Protein AF-A0A7S2J2B8-F1 (afdb_monomer)

pLDDT: mean 81.59, std 19.2, range [33.91, 98.75]

Structure (mmCIF, N/CA/C/O backbone):
data_AF-A0A7S2J2B8-F1
#
_entry.id   AF-A0A7S2J2B8-F1
#
loop_
_atom_site.group_PDB
_atom_site.id
_atom_site.type_symbol
_atom_site.label_atom_id
_atom_site.label_alt_id
_atom_site.label_comp_id
_atom_site.label_asym_id
_atom_site.label_entity_id
_atom_site.label_seq_id
_atom_site.pdbx_PDB_ins_code
_atom_site.Cartn_x
_atom_site.Cartn_y
_atom_site.Cartn_z
_atom_site.occupancy
_atom_site.B_iso_or_equiv
_atom_site.auth_seq_id
_atom_site.auth_comp_id
_atom_site.auth_asym_id
_atom_site.auth_atom_id
_atom_site.pdbx_PDB_model_num
ATOM 1 N N . VAL A 1 1 ? -9.884 -11.875 -2.523 1.00 53.69 1 VAL A N 1
ATOM 2 C CA . VAL A 1 1 ? -8.957 -11.199 -1.582 1.00 53.69 1 VAL A CA 1
ATOM 3 C C . VAL A 1 1 ? -9.054 -9.705 -1.843 1.00 53.69 1 VAL A C 1
ATOM 5 O O . VAL A 1 1 ? -8.966 -9.352 -3.015 1.00 53.69 1 VAL A O 1
ATOM 8 N N . PRO A 1 2 ? -9.293 -8.858 -0.827 1.00 64.56 2 PRO A N 1
ATOM 9 C CA . PRO A 1 2 ? -9.454 -7.416 -1.030 1.00 64.56 2 PRO A CA 1
ATOM 10 C C . PRO A 1 2 ? -8.206 -6.766 -1.659 1.00 64.56 2 PRO A C 1
ATOM 12 O O . PRO A 1 2 ? -7.085 -7.254 -1.480 1.00 64.56 2 PRO A O 1
ATOM 15 N N . LYS A 1 3 ? -8.382 -5.677 -2.420 1.00 73.19 3 LYS A N 1
ATOM 16 C CA . LYS A 1 3 ? -7.264 -4.944 -3.048 1.00 73.19 3 LYS A CA 1
ATOM 17 C C . LYS A 1 3 ? -6.522 -4.131 -1.980 1.00 73.19 3 LYS A C 1
ATOM 19 O O . LYS A 1 3 ? -7.164 -3.487 -1.156 1.00 73.19 3 LYS A O 1
ATOM 24 N N . CYS A 1 4 ? -5.185 -4.086 -2.042 1.00 78.50 4 CYS A N 1
ATOM 25 C CA . CYS A 1 4 ? -4.357 -3.378 -1.050 1.00 78.50 4 CYS A CA 1
ATOM 26 C C . CYS A 1 4 ? -4.753 -1.905 -0.858 1.00 78.50 4 CYS A C 1
ATOM 28 O O . CYS A 1 4 ? -4.672 -1.406 0.253 1.00 78.50 4 CYS A O 1
ATOM 30 N N . GLY A 1 5 ? -5.137 -1.216 -1.940 1.00 80.00 5 GLY A N 1
ATOM 31 C CA . GLY A 1 5 ? -5.466 0.213 -1.925 1.00 80.00 5 GLY A CA 1
ATOM 32 C C . GLY A 1 5 ? -6.931 0.486 -1.586 1.00 80.00 5 GLY A C 1
ATOM 33 O O . GLY A 1 5 ? -7.241 0.913 -0.480 1.00 80.00 5 GLY A O 1
ATOM 34 N N . SER A 1 6 ? -7.840 0.225 -2.533 1.00 77.19 6 SER A N 1
ATOM 35 C CA . SER A 1 6 ? -9.259 0.608 -2.414 1.00 77.19 6 SER A CA 1
ATOM 36 C C . SER A 1 6 ? -9.966 -0.011 -1.211 1.00 77.19 6 SER A C 1
ATOM 38 O O . SER A 1 6 ? -10.750 0.671 -0.558 1.00 77.19 6 SER A O 1
ATOM 40 N N . SER A 1 7 ? -9.679 -1.272 -0.881 1.00 87.50 7 SER A N 1
ATOM 41 C CA . SER A 1 7 ? -10.319 -1.922 0.265 1.00 87.50 7 SER A CA 1
ATOM 42 C C . SER A 1 7 ? -9.734 -1.463 1.596 1.00 87.50 7 SER A C 1
ATOM 44 O O . SER A 1 7 ? -10.476 -1.329 2.561 1.00 87.50 7 SER A O 1
ATOM 46 N N . PHE A 1 8 ? -8.435 -1.156 1.657 1.00 92.38 8 PHE A N 1
ATOM 47 C CA . PHE A 1 8 ? -7.838 -0.632 2.886 1.00 92.38 8 PHE A CA 1
ATOM 48 C C . PHE A 1 8 ? -8.246 0.820 3.147 1.00 92.38 8 PHE A C 1
ATOM 50 O O . PHE A 1 8 ? -8.376 1.222 4.299 1.00 92.38 8 PHE A O 1
ATOM 57 N N . LEU A 1 9 ? -8.532 1.593 2.094 1.00 91.75 9 LEU A N 1
ATOM 58 C CA . LEU A 1 9 ? -9.040 2.955 2.235 1.00 91.75 9 LEU A CA 1
ATOM 59 C C . LEU A 1 9 ? -10.344 3.000 3.044 1.00 91.75 9 LEU A C 1
ATOM 61 O O . LEU A 1 9 ? -10.518 3.928 3.827 1.00 91.75 9 LEU A O 1
ATOM 65 N N . ASN A 1 10 ? -11.205 1.976 2.942 1.00 93.06 10 ASN A N 1
ATOM 66 C CA . ASN A 1 10 ? -12.387 1.853 3.801 1.00 93.06 10 ASN A CA 1
ATOM 67 C C . ASN A 1 10 ? -12.031 1.788 5.295 1.00 93.06 10 ASN A C 1
ATOM 69 O O . ASN A 1 10 ? -12.749 2.384 6.086 1.00 93.06 10 ASN A O 1
ATOM 73 N N . ALA A 1 11 ? -10.929 1.141 5.686 1.00 94.31 11 ALA A N 1
ATOM 74 C CA . ALA A 1 11 ? -10.464 1.153 7.076 1.00 94.31 11 ALA A CA 1
ATOM 75 C C . ALA A 1 11 ? -9.951 2.546 7.478 1.00 94.31 11 ALA A C 1
ATOM 77 O O . ALA A 1 11 ? -10.283 3.064 8.543 1.00 94.31 11 ALA A O 1
ATOM 78 N N . LEU A 1 12 ? -9.178 3.189 6.596 1.00 94.69 12 LEU A N 1
ATOM 79 C CA . LEU A 1 12 ? -8.581 4.498 6.872 1.00 94.69 12 LEU A CA 1
ATOM 80 C C . LEU A 1 12 ? -9.631 5.592 7.066 1.00 94.69 12 LEU A C 1
ATOM 82 O O . LEU A 1 12 ? -9.523 6.360 8.014 1.00 94.69 12 LEU A O 1
ATOM 86 N N . ILE A 1 13 ? -10.667 5.654 6.223 1.00 94.25 13 ILE A N 1
ATOM 87 C CA . ILE A 1 13 ? -11.699 6.696 6.349 1.00 94.25 13 ILE A CA 1
ATOM 88 C C . ILE A 1 13 ? -12.592 6.518 7.587 1.00 94.25 13 ILE A C 1
ATOM 90 O O . ILE A 1 13 ? -13.307 7.444 7.960 1.00 94.25 13 ILE A O 1
ATOM 94 N N . LYS A 1 14 ? -12.574 5.338 8.220 1.00 93.81 14 LYS A 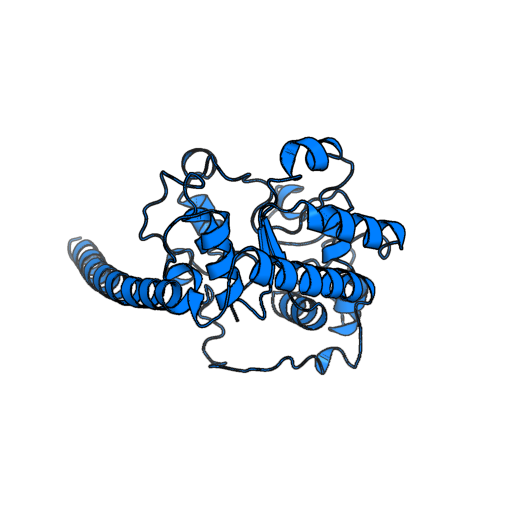N 1
ATOM 95 C CA . LYS A 1 14 ? -13.309 5.055 9.464 1.00 93.81 14 LYS A CA 1
ATOM 96 C C . LYS A 1 14 ? -12.433 5.150 10.706 1.00 93.81 14 LYS A C 1
ATOM 98 O O . LYS A 1 14 ? -12.953 5.159 11.819 1.00 93.81 14 LYS A O 1
ATOM 103 N N . ALA A 1 15 ? -11.119 5.261 10.532 1.00 95.12 15 ALA A N 1
ATOM 104 C CA . ALA A 1 15 ? -10.203 5.397 11.645 1.00 95.12 15 ALA A CA 1
ATOM 105 C C . ALA A 1 15 ? -10.509 6.677 12.451 1.00 95.12 15 ALA A C 1
ATOM 107 O O . ALA A 1 15 ? -10.762 7.737 11.860 1.00 95.12 15 ALA A O 1
ATOM 108 N N . PRO A 1 16 ? -10.480 6.617 13.795 1.00 94.88 16 PRO A N 1
ATOM 109 C CA . PRO A 1 16 ? -10.731 7.785 14.631 1.00 94.88 16 PRO A CA 1
ATOM 110 C C . PRO A 1 16 ? -9.842 8.976 14.249 1.00 94.88 16 PRO A C 1
ATOM 112 O O . PRO A 1 16 ? -8.621 8.861 14.179 1.00 94.88 16 PRO A O 1
ATOM 115 N N . GLY A 1 17 ? -10.462 10.129 13.984 1.00 93.38 17 GLY A N 1
ATOM 116 C CA . GLY A 1 17 ? -9.765 11.369 13.621 1.00 93.38 17 GLY A CA 1
ATOM 117 C C . GLY A 1 17 ? -9.261 11.453 12.175 1.00 93.38 17 GLY A C 1
ATOM 118 O O . GLY A 1 17 ? -8.881 12.540 11.746 1.00 93.38 17 GLY A O 1
ATOM 119 N N . ALA A 1 18 ? -9.307 10.366 11.399 1.00 94.38 18 ALA A N 1
ATOM 120 C CA . ALA A 1 18 ? -8.862 10.366 10.008 1.00 94.38 18 ALA A CA 1
ATOM 121 C C . ALA A 1 18 ? -9.801 11.183 9.108 1.00 94.38 18 ALA A C 1
ATOM 123 O O . ALA A 1 18 ? -9.366 12.147 8.475 1.00 94.38 18 ALA A O 1
ATOM 124 N N . CYS A 1 19 ? -11.092 10.830 9.103 1.00 95.94 19 CYS A N 1
ATOM 125 C CA . CYS A 1 19 ? -12.118 11.487 8.293 1.00 95.94 19 CYS A CA 1
ATOM 126 C C . CYS A 1 19 ? -13.409 11.798 9.071 1.00 95.94 19 CYS A C 1
ATOM 128 O O . CYS A 1 19 ? -14.463 11.233 8.774 1.00 95.94 19 CYS A O 1
ATOM 130 N N . PRO A 1 20 ? -13.369 12.698 10.073 1.00 95.69 20 PRO A N 1
ATOM 131 C CA . PRO A 1 20 ? -14.506 12.971 10.956 1.00 95.69 20 PRO A CA 1
ATOM 132 C C . PRO A 1 20 ? -15.764 13.488 10.243 1.00 95.69 20 PRO A C 1
ATOM 134 O O . PRO A 1 20 ? -16.857 13.345 10.783 1.00 95.69 20 PRO A O 1
ATOM 137 N N . ALA A 1 21 ? -15.632 14.081 9.054 1.00 95.88 21 ALA A N 1
ATOM 138 C CA . ALA A 1 21 ? -16.766 14.613 8.300 1.00 95.88 21 ALA A CA 1
ATOM 139 C C . ALA A 1 21 ? -17.324 13.631 7.253 1.00 95.88 21 ALA A C 1
ATOM 141 O O . ALA A 1 21 ? -18.358 13.912 6.648 1.00 95.88 21 ALA A O 1
ATOM 142 N N . VAL A 1 22 ? -16.683 12.477 7.024 1.00 94.75 22 VAL A N 1
ATOM 143 C CA . VAL A 1 22 ? -17.231 11.443 6.132 1.00 94.75 22 VAL A CA 1
ATOM 144 C C . VAL A 1 22 ? -18.326 10.674 6.878 1.00 94.75 22 VAL A C 1
ATOM 146 O O . VAL A 1 22 ? -18.056 10.141 7.958 1.00 94.75 22 VAL A O 1
ATOM 149 N N . PRO A 1 23 ? -19.553 10.559 6.329 1.00 93.81 23 PRO A N 1
ATOM 150 C CA . PRO A 1 23 ? -20.611 9.802 6.987 1.00 93.81 23 PRO A CA 1
ATOM 151 C C . PRO A 1 23 ? -20.213 8.341 7.252 1.00 93.81 23 PRO A C 1
ATOM 153 O O . PRO A 1 23 ? -19.540 7.682 6.450 1.00 93.81 23 PRO A O 1
ATOM 156 N N . GLN A 1 24 ? -20.625 7.819 8.409 1.00 88.75 24 GLN A N 1
ATOM 157 C CA . GLN A 1 24 ? -20.193 6.505 8.901 1.00 88.75 24 GLN A CA 1
ATOM 158 C C . GLN A 1 24 ? -20.687 5.333 8.049 1.00 88.75 24 GLN A C 1
ATOM 160 O O . GLN A 1 24 ? -20.053 4.282 8.025 1.00 88.75 24 GLN A O 1
ATOM 165 N N . ASP A 1 25 ? -21.736 5.527 7.266 1.00 88.69 25 ASP A N 1
ATOM 166 C CA . ASP A 1 25 ? -22.302 4.533 6.358 1.00 88.69 25 ASP A CA 1
ATOM 167 C C . ASP A 1 25 ? -21.693 4.557 4.945 1.00 88.69 25 ASP A C 1
ATOM 169 O O . ASP A 1 25 ? -22.002 3.686 4.135 1.00 88.69 25 ASP A O 1
ATOM 173 N N . VAL A 1 26 ? -20.801 5.507 4.638 1.00 91.38 26 VAL A N 1
ATOM 174 C CA . VAL A 1 26 ? -20.101 5.536 3.345 1.00 91.38 26 VAL A CA 1
ATOM 175 C C . VAL A 1 26 ? -19.170 4.335 3.219 1.00 91.38 26 VAL A C 1
ATOM 177 O O . VAL A 1 26 ? -18.285 4.149 4.056 1.00 91.38 26 VAL A O 1
ATOM 180 N N . ILE A 1 27 ? -19.333 3.574 2.138 1.00 91.06 27 ILE A N 1
ATOM 181 C CA . ILE A 1 27 ? -18.427 2.503 1.719 1.00 91.06 27 ILE A CA 1
ATOM 182 C C . ILE A 1 27 ? -17.897 2.836 0.329 1.00 91.06 27 ILE A C 1
ATOM 184 O O . ILE A 1 27 ? -18.673 3.007 -0.615 1.00 91.06 27 ILE A O 1
ATOM 188 N N . ILE A 1 28 ? -16.573 2.877 0.192 1.00 89.62 28 ILE A N 1
ATOM 189 C CA . ILE A 1 28 ? -15.887 3.009 -1.090 1.00 89.62 28 ILE A CA 1
ATOM 190 C C . ILE A 1 28 ? -16.013 1.678 -1.834 1.00 89.62 28 ILE A C 1
ATOM 192 O O . ILE A 1 28 ? -15.277 0.714 -1.594 1.00 89.62 28 ILE A O 1
ATOM 196 N N . HIS A 1 29 ? -16.998 1.634 -2.727 1.00 88.62 29 HIS A N 1
ATOM 197 C CA . HIS A 1 29 ? -17.397 0.474 -3.513 1.00 88.62 29 HIS A CA 1
ATOM 198 C C . HIS A 1 29 ? -17.742 0.903 -4.942 1.00 88.62 29 HIS A C 1
ATOM 200 O O . HIS A 1 29 ? -18.124 2.051 -5.173 1.00 88.62 29 HIS A O 1
ATOM 206 N N . THR A 1 30 ? -17.603 -0.021 -5.889 1.00 84.06 30 THR A N 1
ATOM 207 C CA . THR A 1 30 ? -17.925 0.219 -7.307 1.00 84.06 30 THR A CA 1
ATOM 208 C C . THR A 1 30 ? -19.398 0.553 -7.537 1.00 84.06 30 THR A C 1
ATOM 210 O O . THR A 1 30 ? -19.706 1.403 -8.362 1.00 84.06 30 THR A O 1
ATOM 213 N N . GLU A 1 31 ? -20.307 -0.014 -6.747 1.00 85.94 31 GLU A N 1
ATOM 214 C CA . GLU A 1 31 ? -21.738 0.339 -6.791 1.00 85.94 31 GLU A CA 1
ATOM 215 C C . GLU A 1 31 ? -22.016 1.768 -6.299 1.00 85.94 31 GLU A C 1
ATOM 217 O O . GLU A 1 31 ? -22.937 2.416 -6.780 1.00 85.94 31 GLU A O 1
ATOM 222 N N . THR A 1 32 ? -21.215 2.282 -5.358 1.00 87.25 32 THR A N 1
ATOM 223 C CA . THR A 1 32 ? -21.430 3.614 -4.766 1.00 87.25 32 THR A CA 1
ATOM 224 C C . THR A 1 32 ? -20.760 4.728 -5.574 1.00 87.25 32 THR A C 1
ATOM 226 O O . THR A 1 32 ? -21.258 5.851 -5.607 1.00 87.25 32 THR A O 1
ATOM 229 N N . PHE A 1 33 ? -19.603 4.445 -6.181 1.00 86.06 33 PHE A N 1
ATOM 230 C CA . PHE A 1 33 ? -18.731 5.460 -6.793 1.00 86.06 33 PHE A CA 1
ATOM 231 C C . PHE A 1 33 ? -18.282 5.124 -8.225 1.00 86.06 33 PHE A C 1
ATOM 233 O O . PHE A 1 33 ? -17.428 5.819 -8.771 1.00 86.06 33 PHE A O 1
ATOM 240 N N . GLY A 1 34 ? -18.832 4.074 -8.837 1.00 85.75 34 GLY A N 1
ATOM 241 C CA . GLY A 1 34 ? -18.487 3.639 -10.191 1.00 85.75 34 GLY A CA 1
ATOM 242 C C . GLY A 1 34 ? -17.175 2.842 -10.292 1.00 85.75 34 GLY A C 1
ATOM 243 O O . GLY A 1 34 ? -16.547 2.532 -9.275 1.00 85.75 34 GLY A O 1
ATOM 244 N N . PRO A 1 35 ? -16.742 2.491 -11.521 1.00 80.88 35 PRO A N 1
ATOM 245 C CA . PRO A 1 35 ? -15.547 1.672 -11.769 1.00 80.88 35 PRO A CA 1
ATOM 246 C C . PRO A 1 35 ? -14.260 2.246 -11.154 1.00 80.88 35 PRO A C 1
ATOM 248 O O . PRO A 1 35 ? -13.457 1.506 -10.581 1.00 80.88 35 PRO A O 1
ATOM 251 N N . ASP A 1 36 ? -14.116 3.574 -11.177 1.00 80.44 36 ASP A N 1
ATOM 252 C CA . ASP A 1 36 ? -13.022 4.318 -10.545 1.00 80.44 36 ASP A CA 1
ATOM 253 C C . ASP A 1 36 ? -13.410 4.791 -9.135 1.00 80.44 36 ASP A C 1
ATOM 255 O O . ASP A 1 36 ? -13.324 5.969 -8.793 1.00 80.44 36 ASP A O 1
ATOM 259 N N . ASN A 1 37 ? -13.857 3.858 -8.294 1.00 84.50 37 ASN A N 1
ATOM 260 C CA . ASN A 1 37 ? -14.495 4.155 -7.010 1.00 84.50 37 ASN A CA 1
ATOM 261 C C . ASN A 1 37 ? -13.698 5.071 -6.058 1.00 84.50 37 ASN A C 1
ATOM 263 O O . ASN A 1 37 ? -14.297 5.868 -5.338 1.00 84.50 37 ASN A O 1
ATOM 267 N N . ILE A 1 38 ? -12.363 4.988 -6.040 1.00 84.75 38 ILE A N 1
ATOM 268 C CA . ILE A 1 38 ? -11.516 5.910 -5.260 1.00 84.75 38 ILE A CA 1
ATOM 269 C C . ILE A 1 38 ? -11.626 7.337 -5.814 1.00 84.75 38 ILE A C 1
ATOM 271 O O . ILE A 1 38 ? -11.799 8.288 -5.055 1.00 84.75 38 ILE A O 1
ATOM 275 N N . TYR A 1 39 ? -11.551 7.491 -7.136 1.00 83.56 39 TYR A N 1
ATOM 276 C CA . TYR A 1 39 ? -11.653 8.793 -7.785 1.00 83.56 39 TYR A CA 1
ATOM 277 C C . TYR A 1 39 ? -13.057 9.385 -7.620 1.00 83.56 39 TYR A C 1
ATOM 279 O O . TYR A 1 39 ? -13.186 10.548 -7.244 1.00 83.56 39 TYR A O 1
ATOM 287 N N . GLY A 1 40 ? -14.105 8.572 -7.784 1.00 85.94 40 GLY A N 1
ATOM 288 C CA . GLY A 1 40 ? -15.481 8.984 -7.495 1.00 85.94 40 GLY A CA 1
ATOM 289 C C . GLY A 1 40 ? -15.669 9.423 -6.037 1.00 85.94 40 GLY A C 1
ATOM 290 O O . GLY A 1 40 ? -16.349 10.416 -5.769 1.00 85.94 40 GLY A O 1
ATOM 291 N N . PHE A 1 41 ? -15.009 8.752 -5.085 1.00 88.69 41 PHE A N 1
ATOM 292 C CA . PHE A 1 41 ? -14.980 9.193 -3.688 1.00 88.69 41 PHE A CA 1
ATOM 293 C C . PHE A 1 41 ? -14.310 10.569 -3.539 1.00 88.69 41 PHE A C 1
ATOM 295 O O . PHE A 1 41 ? -14.890 11.445 -2.898 1.00 88.69 41 PHE A O 1
ATOM 302 N N . TYR A 1 42 ? -13.150 10.796 -4.168 1.00 85.94 42 TYR A N 1
ATOM 303 C CA . TYR A 1 42 ? -12.450 12.091 -4.140 1.00 85.94 42 TYR A CA 1
ATOM 304 C C . TYR A 1 42 ? -13.253 13.229 -4.783 1.00 85.94 42 TYR A C 1
ATOM 306 O O . TYR A 1 42 ? -13.182 14.365 -4.318 1.00 85.94 42 TYR A O 1
ATOM 314 N N . GLN A 1 43 ? -14.029 12.942 -5.830 1.00 86.12 43 GLN A N 1
ATOM 315 C CA . GLN A 1 43 ? -14.908 13.931 -6.457 1.00 86.12 43 GLN A CA 1
ATOM 316 C C . GLN A 1 43 ? -16.079 14.320 -5.549 1.00 86.12 43 GLN A C 1
ATOM 318 O O . GLN A 1 43 ? -16.442 15.493 -5.481 1.00 86.12 43 GLN A O 1
ATOM 323 N N . LYS A 1 44 ? -16.670 13.346 -4.846 1.00 90.69 44 LYS A N 1
ATOM 324 C CA . LYS A 1 44 ? -17.825 13.584 -3.971 1.00 90.69 44 LYS A CA 1
ATOM 325 C C . LYS A 1 44 ? -17.438 14.239 -2.646 1.00 90.69 44 LYS A C 1
ATOM 327 O O . LYS A 1 44 ? -18.147 15.121 -2.165 1.00 90.69 44 LYS A O 1
ATOM 332 N N . TYR A 1 45 ? -16.334 13.804 -2.046 1.00 89.88 45 TYR A N 1
ATOM 333 C CA . TYR A 1 45 ? -15.866 14.278 -0.748 1.00 89.88 45 TYR A CA 1
ATOM 334 C C . TYR A 1 45 ? -14.560 15.039 -0.933 1.00 89.88 45 TYR A C 1
ATOM 336 O O . TYR A 1 45 ? -13.514 14.436 -1.162 1.00 89.88 45 TYR A O 1
ATOM 344 N N . ASN A 1 46 ? -14.613 16.369 -0.800 1.00 87.25 46 ASN A N 1
ATOM 345 C CA . ASN A 1 46 ? -13.410 17.198 -0.841 1.00 87.25 46 ASN A CA 1
ATOM 346 C C . ASN A 1 46 ? -12.437 16.746 0.258 1.00 87.25 46 ASN A C 1
ATOM 348 O O . ASN A 1 46 ? -12.644 17.033 1.438 1.00 87.25 46 ASN A O 1
ATOM 352 N N . TRP A 1 47 ? -11.372 16.053 -0.140 1.00 84.50 47 TRP A N 1
ATOM 353 C CA . TRP A 1 47 ? -10.499 15.344 0.786 1.00 84.50 47 TRP A CA 1
ATOM 354 C C . TRP A 1 47 ? -9.973 16.227 1.920 1.00 84.50 47 TRP A C 1
ATOM 356 O O . TRP A 1 47 ? -10.004 15.822 3.078 1.00 84.50 47 TRP A O 1
ATOM 366 N N . MET A 1 48 ? -9.546 17.453 1.608 1.00 84.44 48 MET A N 1
ATOM 367 C CA . MET A 1 48 ? -8.959 18.366 2.595 1.00 84.44 48 MET A CA 1
ATOM 368 C C . MET A 1 48 ? -9.940 18.753 3.703 1.00 84.44 48 MET A C 1
ATOM 370 O O . MET A 1 48 ? -9.530 18.968 4.840 1.00 84.44 48 MET A O 1
ATOM 374 N N . ASN A 1 49 ? -11.233 18.803 3.383 1.00 90.06 49 ASN A N 1
ATOM 375 C CA . ASN A 1 49 ? -12.279 19.156 4.339 1.00 90.06 49 ASN A CA 1
ATOM 376 C C . ASN A 1 49 ? -12.811 17.926 5.081 1.00 90.06 49 ASN A C 1
ATOM 378 O O . ASN A 1 49 ? -13.204 18.019 6.241 1.00 90.06 49 ASN A O 1
ATOM 382 N N . TYR A 1 50 ? -12.843 16.776 4.406 1.00 94.00 50 TYR A N 1
ATOM 383 C CA . TYR A 1 50 ? -13.481 15.569 4.919 1.00 94.00 50 TYR A CA 1
ATOM 384 C C . TYR A 1 50 ? -12.527 14.647 5.685 1.00 94.00 50 TYR A C 1
ATOM 386 O O . TYR A 1 50 ? -12.962 13.966 6.615 1.00 94.00 50 TYR A O 1
ATOM 394 N N . CYS A 1 51 ? -11.244 14.663 5.319 1.00 93.69 51 CYS A N 1
ATOM 395 C CA . CYS A 1 51 ? -10.196 13.759 5.786 1.00 93.69 51 CYS A CA 1
ATOM 396 C C . CYS A 1 51 ? -8.916 14.479 6.260 1.00 93.69 51 CYS A C 1
ATOM 398 O O . CYS A 1 51 ? -7.822 14.153 5.794 1.00 93.69 51 CYS A O 1
ATOM 400 N N . PRO A 1 52 ? -9.003 15.447 7.196 1.00 93.38 52 PRO A N 1
ATOM 401 C CA . PRO A 1 52 ? -7.843 16.207 7.670 1.00 93.38 52 PRO A CA 1
ATOM 402 C C . PRO A 1 52 ? -6.778 15.354 8.378 1.00 93.38 52 PRO A C 1
ATOM 404 O O . PRO A 1 52 ? -5.630 15.779 8.467 1.00 93.38 52 PRO A O 1
ATOM 407 N N . GLY A 1 53 ? -7.129 14.166 8.884 1.00 91.81 53 GLY A N 1
ATOM 408 C CA . GLY A 1 53 ? -6.181 13.263 9.543 1.00 91.81 53 GLY A CA 1
ATOM 409 C C . GLY A 1 53 ? -5.374 12.390 8.579 1.00 91.81 53 GLY A C 1
ATOM 410 O O . GLY A 1 53 ? -4.565 11.582 9.030 1.00 91.81 53 GLY A O 1
ATOM 411 N N . LEU A 1 54 ? -5.592 12.521 7.266 1.00 89.31 54 LEU A N 1
ATOM 412 C CA . LEU A 1 54 ? -4.941 11.710 6.246 1.00 89.31 54 LEU A CA 1
ATOM 413 C C . LEU A 1 54 ? -4.284 12.572 5.162 1.00 89.31 54 LEU A C 1
ATOM 415 O O . LEU A 1 54 ? -4.905 13.449 4.560 1.00 89.31 54 LEU A O 1
ATOM 419 N N . GLU A 1 55 ? -3.033 12.251 4.840 1.00 83.81 55 GLU A N 1
ATOM 420 C CA . GLU A 1 55 ? -2.273 12.920 3.785 1.00 83.81 55 GLU A CA 1
ATOM 421 C C . GLU A 1 55 ? -2.798 12.534 2.388 1.00 83.81 55 GLU A C 1
ATOM 423 O O . GLU A 1 55 ? -2.541 11.438 1.887 1.00 83.81 55 GLU A O 1
ATOM 428 N N . HIS A 1 56 ? -3.504 13.458 1.736 1.00 73.00 56 HIS A N 1
ATOM 429 C CA . HIS A 1 56 ? -4.203 13.222 0.464 1.00 73.00 56 HIS A CA 1
ATOM 430 C C . HIS A 1 56 ? -3.303 12.839 -0.711 1.00 73.00 56 HIS A C 1
ATOM 432 O O . HIS A 1 56 ? -3.689 12.024 -1.546 1.00 73.00 56 HIS A O 1
ATOM 438 N N . TRP A 1 57 ? -2.090 13.394 -0.776 1.00 68.38 57 TRP A N 1
ATOM 439 C CA . TRP A 1 57 ? -1.198 13.179 -1.914 1.00 68.38 57 TRP A CA 1
ATOM 440 C C . TRP A 1 57 ? -0.644 11.762 -1.999 1.00 68.38 57 TRP A C 1
ATOM 442 O O . TRP A 1 57 ? -0.074 11.439 -3.025 1.00 68.38 57 TRP A O 1
ATOM 452 N N . HIS A 1 58 ? -0.759 10.929 -0.959 1.00 68.31 58 HIS A N 1
ATOM 453 C CA . HIS A 1 58 ? -0.076 9.629 -0.903 1.00 68.31 58 HIS A CA 1
ATOM 454 C C . HIS A 1 58 ? -1.029 8.425 -0.852 1.00 68.31 58 HIS A C 1
ATOM 456 O O . HIS A 1 58 ? -0.582 7.296 -0.648 1.00 68.31 58 HIS A O 1
ATOM 462 N N . LEU A 1 59 ? -2.334 8.635 -1.038 1.00 73.75 59 LEU A N 1
ATOM 463 C CA . LEU A 1 59 ? -3.340 7.587 -0.868 1.00 73.75 59 LEU A CA 1
ATOM 464 C C . LEU A 1 59 ? -3.775 6.970 -2.192 1.00 73.75 59 LEU A C 1
ATOM 466 O O . LEU A 1 59 ? -4.295 7.643 -3.077 1.00 73.75 59 LEU A O 1
ATOM 470 N N . GLY A 1 60 ? -3.602 5.650 -2.288 1.00 70.75 60 GLY A N 1
ATOM 471 C CA . GLY A 1 60 ? -4.051 4.847 -3.432 1.00 70.75 60 GLY A CA 1
ATOM 472 C C . GLY A 1 60 ? -3.090 4.815 -4.622 1.00 70.75 60 GLY A C 1
ATOM 473 O O . GLY A 1 60 ? -3.350 4.110 -5.590 1.00 70.75 60 GLY A O 1
ATOM 474 N N . GLU A 1 61 ? -1.961 5.508 -4.527 1.00 75.88 61 GLU A N 1
ATOM 475 C CA . GLU A 1 61 ? -1.003 5.711 -5.612 1.00 75.88 61 GLU A CA 1
ATOM 476 C C . GLU A 1 61 ? 0.365 5.095 -5.295 1.00 75.88 61 GLU A C 1
ATOM 478 O O . GLU A 1 61 ? 0.700 4.803 -4.146 1.00 75.88 61 GLU A O 1
ATOM 483 N N . HIS A 1 62 ? 1.197 4.913 -6.320 1.00 82.94 62 HIS A N 1
ATOM 484 C CA . HIS A 1 62 ? 2.523 4.302 -6.184 1.00 82.94 62 HIS A CA 1
ATOM 485 C C . HIS A 1 62 ? 3.625 5.349 -5.988 1.00 82.94 62 HIS A C 1
ATOM 487 O O . HIS A 1 62 ? 4.600 5.394 -6.737 1.00 82.94 62 HIS A O 1
ATOM 493 N N . TYR A 1 63 ? 3.470 6.200 -4.974 1.00 81.81 63 TYR A N 1
ATOM 494 C CA . TYR A 1 63 ? 4.471 7.207 -4.625 1.00 81.81 63 TYR A CA 1
ATOM 495 C C . TYR A 1 63 ? 5.691 6.608 -3.938 1.00 81.81 63 TYR A C 1
ATOM 497 O O . TYR A 1 63 ? 5.608 5.639 -3.185 1.00 81.81 63 TYR A O 1
ATOM 505 N N . GLY A 1 64 ? 6.834 7.237 -4.185 1.00 84.19 64 GLY A N 1
ATOM 506 C CA . GLY A 1 64 ? 8.084 6.913 -3.526 1.00 84.19 64 GLY A CA 1
ATOM 507 C C . GLY A 1 64 ? 8.403 7.857 -2.363 1.00 84.19 64 GLY A C 1
ATOM 508 O O . GLY A 1 64 ? 8.239 9.070 -2.484 1.00 84.19 64 GLY A O 1
ATOM 509 N N . PHE A 1 65 ? 8.932 7.328 -1.258 1.00 82.50 65 PHE A N 1
ATOM 510 C CA . PHE A 1 65 ? 9.313 8.088 -0.054 1.00 82.50 65 PHE A CA 1
ATOM 511 C C . PHE A 1 65 ? 10.629 8.888 -0.174 1.00 82.50 65 PHE A C 1
ATOM 513 O O . PHE A 1 65 ? 11.092 9.484 0.799 1.00 82.50 65 PHE A O 1
ATOM 520 N N . GLY A 1 66 ? 11.313 8.851 -1.318 1.00 63.31 66 GLY A N 1
ATOM 521 C CA . GLY A 1 66 ? 12.688 9.344 -1.459 1.00 63.31 66 GLY A CA 1
ATOM 522 C C . GLY A 1 66 ? 12.879 10.803 -1.914 1.00 63.31 66 GLY A C 1
ATOM 523 O O . GLY A 1 66 ? 11.977 11.634 -1.974 1.00 63.31 66 GLY A O 1
ATOM 524 N N . ARG A 1 67 ? 14.145 11.104 -2.233 1.00 49.38 67 ARG A N 1
ATOM 525 C CA . ARG A 1 67 ? 14.883 12.375 -2.055 1.00 49.38 67 ARG A CA 1
ATOM 526 C C . ARG A 1 67 ? 14.329 13.726 -2.511 1.00 49.38 67 ARG A C 1
ATOM 528 O O . ARG A 1 67 ? 14.749 14.704 -1.902 1.00 49.38 67 ARG A O 1
ATOM 535 N N . LYS A 1 68 ? 13.407 13.853 -3.474 1.00 51.69 68 LYS A N 1
ATOM 536 C CA . LYS A 1 68 ? 12.784 15.182 -3.702 1.00 51.69 68 LYS A CA 1
ATOM 537 C C . LYS A 1 68 ? 11.980 15.638 -2.476 1.00 51.69 68 LYS A C 1
ATOM 539 O O . LYS A 1 68 ? 11.700 16.820 -2.326 1.00 51.69 68 LYS A O 1
ATOM 544 N N . TYR A 1 69 ? 11.745 14.695 -1.561 1.00 52.75 69 TYR A N 1
ATOM 545 C CA . TYR A 1 69 ? 11.216 14.919 -0.240 1.00 52.75 69 TYR A CA 1
ATOM 546 C C . TYR A 1 69 ? 11.919 14.072 0.840 1.00 52.75 69 TYR A C 1
ATOM 548 O O . TYR A 1 69 ? 11.253 13.459 1.662 1.00 52.75 69 TYR A O 1
ATOM 556 N N . SER A 1 70 ? 13.256 13.987 0.895 1.00 42.47 70 SER A N 1
ATOM 557 C CA . SER A 1 70 ? 13.928 13.231 1.983 1.00 42.47 70 SER A CA 1
ATOM 558 C C . SER A 1 70 ? 13.645 13.775 3.390 1.00 42.47 70 SER A C 1
ATOM 560 O O . SER A 1 70 ? 13.795 13.038 4.359 1.00 42.47 70 SER A O 1
ATOM 562 N N . GLN A 1 71 ? 13.178 15.021 3.509 1.00 54.72 71 GLN A N 1
ATOM 563 C CA . GLN A 1 71 ? 12.605 15.540 4.754 1.00 54.72 71 GLN A CA 1
ATOM 564 C C . GLN A 1 71 ? 11.258 14.878 5.108 1.00 54.72 71 GLN A C 1
ATOM 566 O O . GLN A 1 71 ? 10.886 14.855 6.273 1.00 54.72 71 GLN A O 1
ATOM 571 N N . ASN A 1 72 ? 10.534 14.294 4.146 1.00 69.19 72 ASN A N 1
ATOM 572 C CA . ASN A 1 72 ? 9.244 13.659 4.404 1.00 69.19 72 ASN A CA 1
ATOM 573 C C . ASN A 1 72 ? 9.371 12.349 5.172 1.00 69.19 72 ASN A C 1
ATOM 575 O O . ASN A 1 72 ? 8.468 12.063 5.944 1.00 69.19 72 ASN A O 1
ATOM 579 N N . TRP A 1 73 ? 10.420 11.534 4.988 1.00 86.56 73 TRP A N 1
ATOM 580 C CA . TRP A 1 73 ? 10.470 10.286 5.758 1.00 86.56 73 TRP A CA 1
ATOM 581 C C . TRP A 1 73 ? 10.515 10.586 7.256 1.00 86.56 73 TRP A C 1
ATOM 583 O O . TRP A 1 73 ? 9.581 10.231 7.966 1.00 86.56 73 TRP A O 1
ATOM 593 N N . GLU A 1 74 ? 11.546 11.298 7.712 1.00 88.06 74 GLU A N 1
ATOM 594 C CA . GLU A 1 74 ? 11.710 11.596 9.138 1.00 88.06 74 GLU A CA 1
ATOM 595 C C . GLU A 1 74 ? 10.575 12.474 9.688 1.00 88.06 74 GLU A C 1
ATOM 597 O O . GLU A 1 74 ? 10.111 12.210 10.790 1.00 88.06 74 GLU A O 1
ATOM 602 N N . ASN A 1 75 ? 10.082 13.463 8.927 1.00 85.06 75 ASN A N 1
ATOM 603 C CA . ASN A 1 75 ? 9.122 14.444 9.457 1.00 85.06 75 ASN A CA 1
ATOM 604 C C . ASN A 1 75 ? 7.645 14.142 9.155 1.00 85.06 75 ASN A C 1
ATOM 606 O O . ASN A 1 75 ? 6.780 14.740 9.787 1.00 85.06 75 ASN A O 1
ATOM 610 N N . LYS A 1 76 ? 7.329 13.296 8.164 1.00 84.56 76 LYS A N 1
ATOM 611 C CA . LYS A 1 76 ? 5.938 13.013 7.751 1.00 84.56 76 LYS A CA 1
ATOM 612 C C . LYS A 1 76 ? 5.536 11.550 7.870 1.00 84.56 76 LYS A C 1
ATOM 614 O O . LYS A 1 76 ? 4.375 11.281 8.144 1.00 84.56 76 LYS A O 1
ATOM 619 N N . PHE A 1 77 ? 6.446 10.610 7.616 1.00 89.06 77 PHE A N 1
ATOM 620 C CA . PHE A 1 77 ? 6.089 9.190 7.505 1.00 89.06 77 PHE A CA 1
ATOM 621 C C . PHE A 1 77 ? 6.543 8.348 8.693 1.00 89.06 77 PHE A C 1
ATOM 623 O O . PHE A 1 77 ? 5.842 7.417 9.081 1.00 89.06 77 PHE A O 1
ATOM 630 N N . LYS A 1 78 ? 7.694 8.640 9.291 1.00 93.56 78 LYS A N 1
ATOM 631 C CA . LYS A 1 78 ? 8.208 7.882 10.430 1.00 93.56 78 LYS A CA 1
ATOM 632 C C . LYS A 1 78 ? 7.235 7.989 11.606 1.00 93.56 78 LYS A C 1
ATOM 634 O O . LYS A 1 78 ? 6.948 9.082 12.073 1.00 93.56 78 LYS A O 1
ATOM 639 N N . GLY A 1 79 ? 6.706 6.855 12.058 1.00 95.44 79 GLY A N 1
ATOM 640 C CA . GLY A 1 79 ? 5.680 6.782 13.102 1.00 95.44 79 GLY A CA 1
ATOM 641 C C . GLY A 1 79 ? 4.256 7.111 12.641 1.00 95.44 79 GLY A C 1
ATOM 642 O O . GLY A 1 79 ? 3.340 7.031 13.452 1.00 95.44 79 GLY A O 1
ATOM 643 N N . HIS A 1 80 ? 4.053 7.440 11.362 1.00 92.94 80 HIS A N 1
ATOM 644 C CA . HIS A 1 80 ? 2.757 7.844 10.797 1.00 92.94 80 HIS A CA 1
ATOM 645 C C . HIS A 1 80 ? 2.337 7.007 9.582 1.00 92.94 80 HIS A C 1
ATOM 647 O O . HIS A 1 80 ? 1.156 6.932 9.256 1.00 92.94 80 HIS A O 1
ATOM 653 N N . ALA A 1 81 ? 3.291 6.370 8.899 1.00 93.12 81 ALA A N 1
ATOM 654 C CA . ALA A 1 81 ? 3.034 5.591 7.701 1.00 93.12 81 ALA A CA 1
ATOM 655 C C . ALA A 1 81 ? 2.161 4.375 8.018 1.00 93.12 81 ALA A C 1
ATOM 657 O O . ALA A 1 81 ? 2.424 3.627 8.963 1.00 93.12 81 ALA A O 1
ATOM 658 N N . VAL A 1 82 ? 1.151 4.169 7.177 1.00 94.44 82 VAL A N 1
ATOM 659 C CA . VAL A 1 82 ? 0.289 2.992 7.199 1.00 94.44 82 VAL A CA 1
ATOM 660 C C . VAL A 1 82 ? 0.325 2.300 5.844 1.00 94.44 82 VAL A C 1
ATOM 662 O O . VAL A 1 82 ? 0.444 2.960 4.813 1.00 94.44 82 VAL A O 1
ATOM 665 N N . GLY A 1 83 ? 0.239 0.972 5.817 1.00 93.69 83 GLY A N 1
ATOM 666 C CA . GLY A 1 83 ? 0.289 0.244 4.551 1.00 93.69 83 GLY A CA 1
ATOM 667 C C . GLY A 1 83 ? -0.225 -1.186 4.610 1.00 93.69 83 GLY A C 1
ATOM 668 O O . GLY A 1 83 ? -0.359 -1.785 5.672 1.00 93.69 83 GLY A O 1
ATOM 669 N N . MET A 1 84 ? -0.489 -1.747 3.435 1.00 95.44 84 MET A N 1
ATOM 670 C CA . MET A 1 84 ? -0.836 -3.154 3.253 1.00 95.44 84 MET A CA 1
ATOM 671 C C . MET A 1 84 ? 0.109 -3.762 2.222 1.00 95.44 84 MET A C 1
ATOM 673 O O . MET A 1 84 ? 0.181 -3.285 1.087 1.00 95.44 84 MET A O 1
ATOM 677 N N . PHE A 1 85 ? 0.814 -4.823 2.606 1.00 96.00 85 PHE A N 1
ATOM 678 C CA . PHE A 1 85 ? 1.729 -5.544 1.724 1.00 96.00 85 PHE A CA 1
ATOM 679 C C . PHE A 1 85 ? 1.101 -6.841 1.228 1.00 96.00 85 PHE A C 1
ATOM 681 O O . PHE A 1 85 ? 0.209 -7.403 1.860 1.00 96.00 85 PHE A O 1
ATOM 688 N N . ARG A 1 86 ? 1.568 -7.311 0.077 1.00 94.38 86 ARG A N 1
ATOM 689 C CA . ARG A 1 86 ? 1.082 -8.524 -0.580 1.00 94.38 86 ARG A CA 1
ATOM 690 C C . ARG A 1 86 ? 2.270 -9.341 -1.052 1.00 94.38 86 ARG A C 1
ATOM 692 O O . ARG A 1 86 ? 3.298 -8.759 -1.400 1.00 94.38 86 ARG A O 1
ATOM 699 N N . GLU A 1 87 ? 2.106 -10.658 -1.110 1.00 95.88 87 GLU A N 1
ATOM 700 C CA . GLU A 1 87 ? 3.108 -11.554 -1.679 1.00 95.88 87 GLU A CA 1
ATOM 701 C C . GLU A 1 87 ? 3.524 -11.057 -3.087 1.00 95.88 87 GLU A C 1
ATOM 703 O O . GLU A 1 87 ? 2.647 -10.756 -3.910 1.00 95.88 87 GLU A O 1
ATOM 708 N N . PRO A 1 88 ? 4.834 -10.904 -3.372 1.00 96.75 88 PRO A N 1
ATOM 709 C CA . PRO A 1 88 ? 5.314 -10.242 -4.586 1.00 96.75 88 PRO A CA 1
ATOM 710 C C . PRO A 1 88 ? 4.797 -10.839 -5.897 1.00 96.75 88 PRO A C 1
ATOM 712 O O . PRO A 1 88 ? 4.391 -10.090 -6.789 1.00 96.75 88 PRO A O 1
ATOM 715 N N . GLY A 1 89 ? 4.753 -12.167 -6.031 1.00 95.56 89 GLY A N 1
ATOM 716 C CA . GLY A 1 89 ? 4.231 -12.817 -7.233 1.00 95.56 89 GLY A CA 1
ATOM 717 C C . GLY A 1 89 ? 2.753 -12.491 -7.463 1.00 95.56 89 GLY A C 1
ATOM 718 O O . GLY A 1 89 ? 2.344 -12.096 -8.558 1.00 95.56 89 GLY A O 1
ATOM 719 N N . GLN A 1 90 ? 1.943 -12.570 -6.409 1.00 93.12 90 GLN A N 1
ATOM 720 C CA . GLN A 1 90 ? 0.535 -12.178 -6.438 1.00 93.12 90 GLN A CA 1
ATOM 721 C C . GLN A 1 90 ? 0.346 -10.682 -6.721 1.00 93.12 90 GLN A C 1
ATOM 723 O O . GLN A 1 90 ? -0.578 -10.309 -7.447 1.00 93.12 90 GLN A O 1
ATOM 728 N N . ARG A 1 91 ? 1.218 -9.818 -6.189 1.00 93.69 91 ARG A N 1
ATOM 729 C CA . ARG A 1 91 ? 1.227 -8.375 -6.469 1.00 93.69 91 ARG A CA 1
ATOM 730 C C . ARG A 1 91 ? 1.470 -8.101 -7.955 1.00 93.69 91 ARG A C 1
ATOM 732 O O . ARG A 1 91 ? 0.720 -7.333 -8.555 1.00 93.69 91 ARG A O 1
ATOM 739 N N . LEU A 1 92 ? 2.465 -8.758 -8.555 1.00 94.56 92 LEU A N 1
ATOM 740 C CA . LEU A 1 92 ? 2.783 -8.635 -9.980 1.00 94.56 92 LEU A CA 1
ATOM 741 C C . LEU A 1 92 ? 1.626 -9.110 -10.865 1.00 94.56 92 LEU A C 1
ATOM 743 O O . LEU A 1 92 ? 1.229 -8.402 -11.785 1.00 94.56 92 LEU A O 1
ATOM 747 N N . LEU A 1 93 ? 1.026 -10.264 -10.562 1.00 92.94 93 LEU A N 1
ATOM 748 C CA . LEU A 1 93 ? -0.131 -10.756 -11.317 1.00 92.94 93 LEU A CA 1
ATOM 749 C C . LEU A 1 93 ? -1.352 -9.846 -11.185 1.00 92.94 93 LEU A C 1
ATOM 751 O O . LEU A 1 93 ? -2.078 -9.643 -12.157 1.00 92.94 93 LEU A O 1
ATOM 755 N N . SER A 1 94 ? -1.570 -9.281 -9.998 1.00 89.06 94 SER A N 1
ATOM 756 C CA . SER A 1 94 ? -2.633 -8.304 -9.783 1.00 89.06 94 SER A CA 1
ATOM 757 C C . SER A 1 94 ? -2.415 -7.053 -10.628 1.00 89.06 94 SER A C 1
ATOM 759 O O . SER A 1 94 ? -3.354 -6.602 -11.272 1.00 89.06 94 SER A O 1
ATOM 761 N N . GLY A 1 95 ? -1.192 -6.516 -10.659 1.00 88.44 95 GLY A N 1
ATOM 762 C CA . GLY A 1 95 ? -0.867 -5.348 -11.477 1.00 88.44 95 GLY A CA 1
ATOM 763 C C . GLY A 1 95 ? -0.963 -5.628 -12.979 1.00 88.44 95 GLY A C 1
ATOM 764 O O . GLY A 1 95 ? -1.490 -4.807 -13.721 1.00 88.44 95 GLY A O 1
ATOM 765 N N . TRP A 1 96 ? -0.554 -6.820 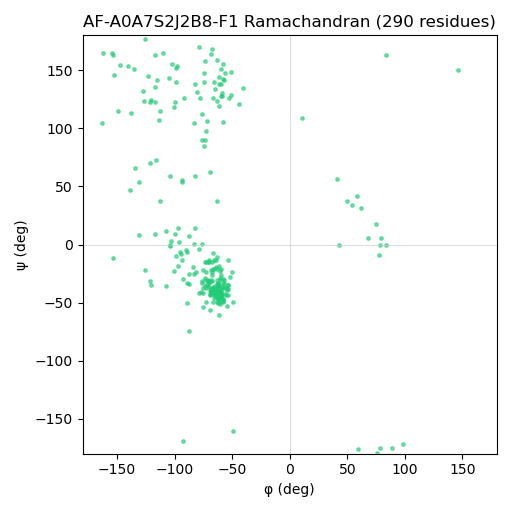-13.429 1.00 90.69 96 TRP A N 1
ATOM 766 C CA . TRP A 1 96 ? -0.731 -7.264 -14.816 1.00 90.69 96 TRP A CA 1
ATOM 767 C C . TRP A 1 96 ? -2.204 -7.253 -15.248 1.00 90.69 96 TRP A C 1
ATOM 769 O O . TRP A 1 96 ? -2.526 -6.732 -16.317 1.00 90.69 96 TRP A O 1
ATOM 779 N N . LYS A 1 97 ? -3.094 -7.802 -14.409 1.00 87.56 97 LYS A N 1
ATOM 780 C CA . LYS A 1 97 ? -4.542 -7.858 -14.666 1.00 87.56 97 LYS A CA 1
ATOM 781 C C . LYS A 1 97 ? -5.219 -6.490 -14.563 1.00 87.56 97 LYS A C 1
ATOM 783 O O . LYS A 1 97 ? -6.160 -6.228 -15.300 1.00 87.56 97 LYS A O 1
ATOM 788 N N . ASP A 1 98 ? -4.715 -5.609 -13.704 1.00 82.44 98 ASP A N 1
ATOM 789 C CA . ASP A 1 98 ? -5.201 -4.235 -13.532 1.00 82.44 98 ASP A CA 1
ATOM 790 C C . ASP A 1 98 ? -4.591 -3.310 -14.596 1.00 82.44 98 ASP A C 1
ATOM 792 O O . ASP A 1 98 ? -3.851 -2.381 -14.293 1.00 82.44 98 ASP A O 1
ATOM 796 N N . TYR A 1 99 ? -4.834 -3.619 -15.873 1.00 84.69 99 TYR A N 1
ATOM 797 C CA . TYR A 1 99 ? -4.357 -2.831 -17.016 1.00 84.69 99 TYR A CA 1
ATOM 798 C C . TYR A 1 99 ? -2.841 -2.584 -17.036 1.00 84.69 99 TYR A C 1
ATOM 800 O O . TYR A 1 99 ? -2.382 -1.571 -17.560 1.00 84.69 99 TYR A O 1
ATOM 808 N N . ARG A 1 100 ? -2.042 -3.550 -16.559 1.00 87.81 100 ARG A N 1
ATOM 809 C CA . ARG A 1 100 ? -0.576 -3.426 -16.454 1.00 87.81 100 ARG A CA 1
ATOM 810 C C . ARG A 1 100 ? -0.169 -2.230 -15.584 1.00 87.81 100 ARG A C 1
ATOM 812 O O . ARG A 1 100 ? 0.780 -1.517 -15.897 1.00 87.81 100 ARG A O 1
ATOM 819 N N . HIS A 1 101 ? -0.877 -2.048 -14.470 1.00 85.44 101 HIS A N 1
ATOM 820 C CA . HIS A 1 101 ? -0.646 -1.036 -13.437 1.00 85.44 101 HIS A CA 1
ATOM 821 C C . HIS A 1 101 ? 0.848 -0.849 -13.136 1.00 85.44 101 HIS A C 1
ATOM 823 O O . HIS A 1 101 ? 1.569 -1.831 -12.952 1.00 85.44 101 HIS A O 1
ATOM 829 N N . SER A 1 102 ? 1.324 0.397 -13.045 1.00 86.31 102 SER A N 1
ATOM 830 C CA . SER A 1 102 ? 2.750 0.757 -12.885 1.00 86.31 102 SER A CA 1
ATOM 831 C C . SER A 1 102 ? 3.680 0.468 -14.060 1.00 86.31 102 SER A C 1
ATOM 833 O O . SER A 1 102 ? 4.891 0.658 -13.918 1.00 86.31 102 SER A O 1
ATOM 835 N N . TRP A 1 103 ? 3.181 0.017 -15.210 1.00 87.94 103 TRP A N 1
ATOM 836 C CA . TRP A 1 103 ? 4.011 -0.013 -16.408 1.00 87.94 103 TRP A CA 1
ATOM 837 C C . TRP A 1 103 ? 4.453 1.424 -16.765 1.00 87.94 103 TRP A C 1
ATOM 839 O O . TRP A 1 103 ? 3.706 2.378 -16.530 1.00 87.94 103 TRP A O 1
ATOM 849 N N . PRO A 1 104 ? 5.676 1.637 -17.274 1.00 82.19 104 PRO A N 1
ATOM 850 C CA . PRO A 1 104 ? 6.127 2.972 -17.667 1.00 82.19 104 PRO A CA 1
ATOM 851 C C . PRO A 1 104 ? 5.283 3.537 -18.814 1.00 82.19 104 PRO A C 1
ATOM 853 O O . PRO A 1 104 ? 5.211 2.923 -19.875 1.00 82.19 104 PRO A O 1
ATOM 856 N N . ALA A 1 105 ? 4.686 4.716 -18.621 1.00 66.94 105 ALA A N 1
ATOM 857 C CA . ALA A 1 105 ? 3.866 5.402 -19.633 1.00 66.94 105 ALA A CA 1
ATOM 858 C C . ALA A 1 105 ? 4.668 6.211 -20.657 1.00 66.94 105 ALA A C 1
ATOM 860 O O . ALA A 1 105 ? 4.086 7.038 -21.360 1.00 66.94 105 ALA A O 1
ATOM 861 N N . SER A 1 106 ? 5.991 6.040 -20.764 1.00 65.00 106 SER A N 1
ATOM 862 C CA . SER A 1 106 ? 6.709 6.808 -21.779 1.00 65.00 106 SER A CA 1
ATOM 863 C C . SER A 1 106 ? 6.124 6.472 -23.155 1.00 65.00 106 SER A C 1
ATOM 865 O O . SER A 1 106 ? 6.014 5.301 -23.510 1.00 65.00 106 SER A O 1
ATOM 867 N N . GLN A 1 107 ? 5.741 7.500 -23.925 1.00 56.06 107 GLN A N 1
ATOM 868 C CA . GLN A 1 107 ? 5.074 7.378 -25.237 1.00 56.06 107 GLN A CA 1
ATOM 869 C C . GLN A 1 107 ? 5.831 6.480 -26.237 1.00 56.06 107 GLN A C 1
ATOM 871 O O . GLN A 1 107 ? 5.301 6.097 -27.272 1.00 56.06 107 GLN A O 1
ATOM 876 N N . GLN A 1 108 ? 7.082 6.146 -25.926 1.00 61.28 108 GLN A N 1
ATOM 877 C CA . GLN A 1 108 ? 7.977 5.320 -26.723 1.00 61.28 108 GLN A CA 1
ATOM 878 C C . GLN A 1 108 ? 7.967 3.834 -26.331 1.00 61.28 108 GLN A C 1
ATOM 880 O O . GLN A 1 108 ? 8.602 3.033 -27.014 1.00 61.28 108 GLN A O 1
ATOM 885 N N . ARG A 1 109 ? 7.311 3.437 -25.231 1.00 71.12 109 ARG A N 1
ATOM 886 C CA . ARG A 1 109 ? 7.302 2.041 -24.781 1.00 71.12 109 ARG A CA 1
ATOM 887 C C . ARG A 1 109 ? 6.003 1.345 -25.181 1.00 71.12 109 ARG A C 1
ATOM 889 O O . ARG A 1 109 ? 4.940 1.740 -24.705 1.00 71.12 109 ARG A O 1
ATOM 896 N N . PRO A 1 110 ? 6.069 0.280 -26.001 1.00 82.69 110 PRO A N 1
ATOM 897 C CA . PRO A 1 110 ? 4.892 -0.531 -26.265 1.00 82.69 110 PRO A CA 1
ATOM 898 C C . PRO A 1 110 ? 4.403 -1.198 -24.966 1.00 82.69 110 PRO A C 1
ATOM 900 O O . PRO A 1 110 ? 5.183 -1.355 -24.014 1.00 82.69 110 PRO A O 1
ATOM 903 N N . PRO A 1 111 ? 3.127 -1.622 -24.911 1.00 85.88 111 PRO A N 1
ATOM 904 C CA . PRO A 1 111 ? 2.644 -2.485 -23.844 1.00 85.88 111 PRO A CA 1
ATOM 905 C C . PRO A 1 111 ? 3.554 -3.713 -23.670 1.00 85.88 111 PRO A C 1
ATOM 907 O O . PRO A 1 111 ? 4.132 -4.199 -24.648 1.00 85.88 111 PRO A O 1
ATOM 910 N N . PRO A 1 112 ? 3.685 -4.245 -22.445 1.00 90.94 112 PRO A N 1
ATOM 911 C CA . PRO A 1 112 ? 4.510 -5.422 -22.208 1.00 90.94 112 PRO A CA 1
ATOM 912 C C . PRO A 1 112 ? 3.997 -6.610 -23.030 1.00 90.94 112 PRO A C 1
ATOM 914 O O . PRO A 1 112 ? 2.827 -6.977 -22.933 1.00 90.94 112 PRO A O 1
ATOM 917 N N . ALA A 1 113 ? 4.889 -7.246 -23.791 1.00 93.00 113 ALA A N 1
ATOM 918 C CA . ALA A 1 113 ? 4.549 -8.384 -24.651 1.00 93.00 113 ALA A CA 1
ATOM 919 C C . ALA A 1 113 ? 4.106 -9.635 -23.868 1.00 93.00 113 ALA A C 1
ATOM 921 O O . ALA A 1 113 ? 3.453 -10.519 -24.414 1.00 93.00 113 ALA A O 1
ATOM 922 N N . SER A 1 114 ? 4.471 -9.729 -22.588 1.00 95.75 114 SER A N 1
ATOM 923 C CA . SER A 1 114 ? 4.116 -10.847 -21.716 1.00 95.75 114 SER A CA 1
ATOM 924 C C . SER A 1 114 ? 4.100 -10.427 -20.247 1.00 95.75 114 SER A C 1
ATOM 926 O O . SER A 1 114 ? 4.683 -9.406 -19.866 1.00 95.75 114 SER A O 1
ATOM 928 N N . VAL A 1 115 ? 3.499 -11.267 -19.401 1.00 95.25 115 VAL A N 1
ATOM 929 C CA . VAL A 1 115 ? 3.547 -11.105 -17.942 1.00 95.25 115 VAL A CA 1
ATOM 930 C C . VAL A 1 115 ? 4.980 -11.151 -17.400 1.00 95.25 115 VAL A C 1
ATOM 932 O O . VAL A 1 115 ? 5.280 -10.444 -16.446 1.00 95.25 115 VAL A O 1
ATOM 935 N N . LEU A 1 116 ? 5.889 -11.897 -18.039 1.00 97.56 116 LEU A N 1
ATOM 936 C CA . LEU A 1 116 ? 7.307 -11.935 -17.667 1.00 97.56 116 LEU A CA 1
ATOM 937 C C . LEU A 1 116 ? 8.012 -10.617 -17.983 1.00 97.56 116 LEU A C 1
ATOM 939 O O . LEU A 1 116 ? 8.767 -10.111 -17.158 1.00 97.56 116 LEU A O 1
ATOM 943 N N . THR A 1 117 ? 7.731 -10.025 -19.146 1.00 95.69 117 THR A N 1
ATOM 944 C CA . THR A 1 117 ? 8.252 -8.701 -19.516 1.00 95.69 117 THR A CA 1
ATOM 945 C C . THR A 1 117 ? 7.761 -7.634 -18.538 1.00 95.69 117 THR A C 1
ATOM 947 O O . THR A 1 117 ? 8.544 -6.803 -18.080 1.00 95.69 117 THR A O 1
ATOM 950 N N . TYR A 1 118 ? 6.477 -7.686 -18.170 1.00 95.00 118 TYR A N 1
ATOM 951 C CA . TYR A 1 118 ? 5.904 -6.824 -17.139 1.00 95.00 118 TYR A CA 1
ATOM 952 C C . TYR A 1 118 ? 6.582 -7.028 -15.778 1.00 95.00 118 TYR A C 1
ATOM 954 O O . TYR A 1 118 ? 7.053 -6.064 -15.175 1.00 95.00 118 TYR A O 1
ATOM 962 N N . ALA A 1 119 ? 6.681 -8.278 -15.321 1.00 96.62 119 ALA A N 1
ATOM 963 C CA . ALA A 1 119 ? 7.279 -8.637 -14.042 1.00 96.62 119 ALA A CA 1
ATOM 964 C C . ALA A 1 119 ? 8.735 -8.171 -13.944 1.00 96.62 119 ALA A C 1
ATOM 966 O O . ALA A 1 119 ? 9.109 -7.529 -12.966 1.00 96.62 119 ALA A O 1
ATOM 967 N N . ALA A 1 120 ? 9.530 -8.400 -14.991 1.00 96.25 120 ALA A N 1
ATOM 968 C CA . ALA A 1 120 ? 10.921 -7.973 -15.048 1.00 96.25 120 ALA A CA 1
ATOM 969 C C . ALA A 1 120 ? 11.080 -6.446 -14.956 1.00 96.25 120 ALA A C 1
ATOM 971 O O . ALA A 1 120 ? 12.027 -5.977 -14.327 1.00 96.25 120 ALA A O 1
ATOM 972 N N . GLN A 1 121 ? 10.162 -5.674 -15.546 1.00 94.31 121 GLN A N 1
ATOM 973 C CA . GLN A 1 121 ? 10.199 -4.209 -15.500 1.00 94.31 121 GLN A CA 1
ATOM 974 C C . GLN A 1 121 ? 9.755 -3.651 -14.142 1.00 94.31 121 GLN A C 1
ATOM 976 O O . GLN A 1 121 ? 10.348 -2.698 -13.638 1.00 94.31 121 GLN A O 1
ATOM 981 N N . VAL A 1 122 ? 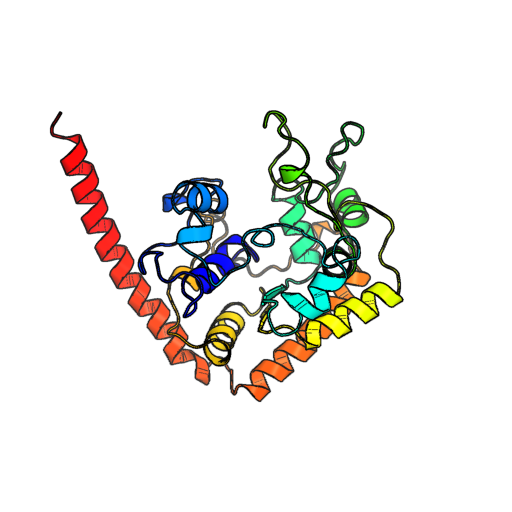8.698 -4.227 -13.567 1.00 94.19 122 VAL A N 1
ATOM 982 C CA . VAL A 1 122 ? 8.020 -3.708 -12.368 1.00 94.19 122 VAL A CA 1
ATOM 983 C C . VAL A 1 122 ? 8.618 -4.259 -11.065 1.00 94.19 122 VAL A C 1
ATOM 985 O O . VAL A 1 122 ? 8.255 -3.799 -9.982 1.00 94.19 122 VAL A O 1
ATOM 988 N N . GLN A 1 123 ? 9.552 -5.211 -11.148 1.00 97.12 123 GLN A N 1
ATOM 989 C CA . GLN A 1 123 ? 10.159 -5.828 -9.970 1.00 97.12 123 GLN A CA 1
ATOM 990 C C . GLN A 1 123 ? 10.810 -4.814 -9.014 1.00 97.12 123 GLN A C 1
ATOM 992 O O . GLN A 1 123 ? 11.362 -3.783 -9.427 1.00 97.12 123 GLN A O 1
ATOM 997 N N . GLY A 1 124 ? 10.775 -5.139 -7.725 1.00 96.94 124 GLY A N 1
ATOM 998 C CA . GLY A 1 124 ? 11.282 -4.311 -6.645 1.00 96.94 124 GLY A CA 1
ATOM 999 C C . GLY A 1 124 ? 10.386 -3.120 -6.319 1.00 96.94 124 GLY A C 1
ATOM 1000 O O . GLY A 1 124 ? 10.865 -2.152 -5.740 1.00 96.94 124 GLY A O 1
ATOM 1001 N N . CYS A 1 125 ? 9.124 -3.116 -6.745 1.00 95.38 125 CYS A N 1
ATOM 1002 C CA . CYS A 1 125 ? 8.242 -1.962 -6.587 1.00 95.38 125 CYS A CA 1
ATOM 1003 C C . CYS A 1 125 ? 8.018 -1.585 -5.118 1.00 95.38 125 CYS A C 1
ATOM 1005 O O . CYS A 1 125 ? 8.069 -0.396 -4.806 1.00 95.38 125 CYS A O 1
ATOM 1007 N N . MET A 1 126 ? 7.829 -2.556 -4.214 1.00 95.69 126 MET A N 1
ATOM 1008 C CA . MET A 1 126 ? 7.692 -2.259 -2.783 1.00 95.69 126 MET A CA 1
ATOM 1009 C C . MET A 1 126 ? 8.968 -1.607 -2.247 1.00 95.69 126 MET A C 1
ATOM 1011 O O . MET A 1 126 ? 8.894 -0.567 -1.595 1.00 95.69 126 MET A O 1
ATOM 1015 N N . VAL A 1 127 ? 10.141 -2.144 -2.596 1.00 96.56 127 VAL A N 1
ATOM 1016 C CA . VAL A 1 127 ? 11.432 -1.556 -2.201 1.00 96.56 127 VAL A CA 1
ATOM 1017 C C . VAL A 1 127 ? 11.603 -0.147 -2.776 1.00 96.56 127 VAL A C 1
ATOM 1019 O O . VAL A 1 127 ? 11.912 0.785 -2.040 1.00 96.56 127 VAL A O 1
ATOM 1022 N N . LYS A 1 128 ? 11.341 0.050 -4.072 1.00 93.94 128 LYS A N 1
ATOM 1023 C CA . LYS A 1 128 ? 11.501 1.352 -4.738 1.00 93.94 128 LYS A CA 1
ATOM 1024 C C . LYS A 1 128 ? 10.547 2.403 -4.168 1.00 93.94 128 LYS A C 1
ATOM 1026 O O . LYS A 1 128 ? 10.978 3.532 -3.956 1.00 93.94 128 LYS A O 1
ATOM 1031 N N . MET A 1 129 ? 9.287 2.059 -3.882 1.00 91.62 129 MET A N 1
ATOM 1032 C CA . MET A 1 129 ? 8.358 2.970 -3.195 1.00 91.62 129 MET A CA 1
ATOM 1033 C C . MET A 1 129 ? 8.873 3.345 -1.804 1.00 91.62 129 MET A C 1
ATOM 1035 O O . MET A 1 129 ? 8.772 4.494 -1.380 1.00 91.62 129 MET A O 1
ATOM 1039 N N . MET A 1 130 ? 9.498 2.398 -1.110 1.00 92.38 130 MET A N 1
ATOM 1040 C CA . MET A 1 130 ? 10.056 2.641 0.211 1.00 92.38 130 MET A CA 1
ATOM 1041 C C . MET A 1 130 ? 11.314 3.495 0.203 1.00 92.38 130 MET A C 1
ATOM 1043 O O . MET A 1 130 ? 11.585 4.093 1.235 1.00 92.38 130 MET A O 1
ATOM 1047 N N . THR A 1 131 ? 12.092 3.573 -0.882 1.00 91.62 131 THR A N 1
ATOM 1048 C CA . THR A 1 131 ? 13.427 4.213 -0.868 1.00 91.62 131 THR A CA 1
ATOM 1049 C C . THR A 1 131 ? 13.607 5.375 -1.832 1.00 91.62 131 THR A C 1
ATOM 1051 O O . THR A 1 131 ? 14.361 6.308 -1.532 1.00 91.62 131 THR A O 1
ATOM 1054 N N . ARG A 1 132 ? 12.927 5.361 -2.978 1.00 88.62 132 ARG A N 1
ATOM 1055 C CA . ARG A 1 132 ? 13.154 6.305 -4.080 1.00 88.62 132 ARG A CA 1
ATOM 1056 C C . ARG A 1 132 ? 12.141 7.434 -4.073 1.00 88.62 132 ARG A C 1
ATOM 1058 O O . ARG A 1 132 ? 11.039 7.242 -3.581 1.00 88.62 132 ARG A O 1
ATOM 1065 N N . PRO A 1 133 ? 12.484 8.630 -4.583 1.00 83.38 133 PRO A N 1
ATOM 1066 C CA . PRO A 1 133 ? 11.469 9.618 -4.914 1.00 83.38 133 PRO A CA 1
ATOM 1067 C C . PRO A 1 133 ? 10.646 9.128 -6.104 1.00 83.38 133 PRO A C 1
ATOM 1069 O O . PRO A 1 133 ? 11.092 8.277 -6.872 1.00 83.38 133 PRO A O 1
ATOM 1072 N N . GLY A 1 134 ? 9.497 9.751 -6.316 1.00 73.62 134 GLY A N 1
ATOM 1073 C CA . GLY A 1 134 ? 8.755 9.611 -7.559 1.00 73.62 134 GLY A CA 1
ATOM 1074 C C . GLY A 1 134 ? 7.261 9.674 -7.328 1.00 73.62 134 GLY A C 1
ATOM 1075 O O . GLY A 1 134 ? 6.767 9.301 -6.265 1.00 73.62 134 GLY A O 1
ATOM 1076 N N . VAL A 1 135 ? 6.572 10.159 -8.349 1.00 71.44 135 VAL A N 1
ATOM 1077 C CA . VAL A 1 135 ? 5.118 10.220 -8.433 1.00 71.44 135 VAL A CA 1
ATOM 1078 C C . VAL A 1 135 ? 4.673 9.315 -9.572 1.00 71.44 135 VAL A C 1
ATOM 1080 O O . VAL A 1 135 ? 5.362 9.253 -10.593 1.00 71.44 135 VAL A O 1
ATOM 1083 N N . SER A 1 136 ? 3.560 8.599 -9.410 1.00 65.38 136 SER A N 1
ATOM 1084 C CA . SER A 1 136 ? 2.857 8.040 -10.566 1.00 65.38 136 SER A CA 1
ATOM 1085 C C . SER A 1 136 ? 2.451 9.203 -11.484 1.00 65.38 136 SER A C 1
ATOM 1087 O O . SER A 1 136 ? 2.065 10.283 -11.034 1.00 65.38 136 SER A O 1
ATOM 1089 N N . TYR A 1 137 ? 2.618 9.013 -12.791 1.00 51.84 137 TYR A N 1
ATOM 1090 C CA . TYR A 1 137 ? 2.600 10.044 -13.835 1.00 51.84 137 TYR A CA 1
ATOM 1091 C C . TYR A 1 137 ? 1.250 10.766 -13.981 1.00 51.84 137 TYR A C 1
ATOM 1093 O O . TYR A 1 137 ? 1.181 11.798 -14.643 1.00 51.84 137 TYR A O 1
ATOM 1101 N N . GLN A 1 138 ? 0.191 10.273 -13.331 1.00 49.16 138 GLN A N 1
ATOM 1102 C CA . GLN A 1 138 ? -1.161 10.827 -13.419 1.00 49.16 138 GLN A CA 1
ATOM 1103 C C . GLN A 1 138 ? -1.250 12.294 -12.961 1.00 49.16 138 GLN A C 1
ATOM 1105 O O . GLN A 1 138 ? -2.101 13.030 -13.447 1.00 49.16 138 GLN A O 1
ATOM 1110 N N . LEU A 1 139 ? -0.344 12.748 -12.085 1.00 45.56 139 LEU A N 1
ATOM 1111 C CA . LEU A 1 139 ? -0.302 14.143 -11.624 1.00 45.56 139 LEU A CA 1
ATOM 1112 C C . LEU A 1 139 ? 0.643 15.056 -12.418 1.00 45.56 139 LEU A C 1
ATOM 1114 O O . LEU A 1 139 ? 0.594 16.273 -12.250 1.00 45.56 139 LEU A O 1
ATOM 1118 N N . ALA A 1 140 ? 1.536 14.509 -13.248 1.00 45.03 140 ALA A N 1
ATOM 1119 C CA . ALA A 1 140 ? 2.571 15.313 -13.900 1.00 45.03 140 ALA A CA 1
ATOM 1120 C C . ALA A 1 140 ? 2.085 15.992 -15.191 1.00 45.03 140 ALA A C 1
ATOM 1122 O O . ALA A 1 140 ? 2.698 16.960 -15.640 1.00 45.03 140 ALA A O 1
ATOM 1123 N N . THR A 1 141 ? 0.993 15.512 -15.793 1.00 41.66 141 THR A N 1
ATOM 1124 C CA . THR A 1 141 ? 0.506 16.030 -17.075 1.00 41.66 141 THR A CA 1
ATOM 1125 C C . THR A 1 141 ? -1.012 16.180 -17.074 1.00 41.66 141 THR A C 1
ATOM 1127 O O . THR A 1 141 ? -1.728 15.185 -17.095 1.00 41.66 141 THR A O 1
ATOM 1130 N N . ASN A 1 142 ? -1.503 17.422 -17.141 1.00 43.91 142 ASN A N 1
ATOM 1131 C CA . ASN A 1 142 ? -2.902 17.798 -17.424 1.00 43.91 142 ASN A CA 1
ATOM 1132 C C . ASN A 1 142 ? -3.370 17.375 -18.845 1.00 43.91 142 ASN A C 1
ATOM 1134 O O . ASN A 1 142 ? -4.052 18.137 -19.525 1.00 43.91 142 ASN A O 1
ATOM 1138 N N . GLN A 1 143 ? -2.963 16.212 -19.362 1.00 41.72 143 GLN A N 1
ATOM 1139 C CA . GLN A 1 143 ? -3.224 15.809 -20.746 1.00 41.72 143 GLN A CA 1
ATOM 1140 C C . GLN A 1 143 ? -4.181 14.614 -20.822 1.00 41.72 143 GLN A C 1
ATOM 1142 O O . GLN A 1 143 ? -3.864 13.518 -20.379 1.00 41.72 143 GLN A O 1
ATOM 1147 N N . ASN A 1 144 ? -5.352 14.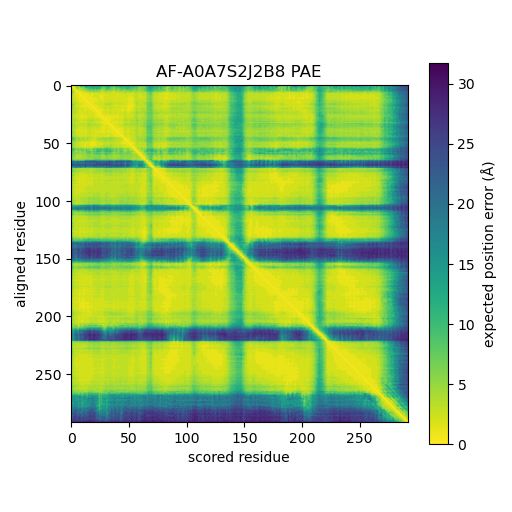891 -21.404 1.00 40.75 144 ASN A N 1
ATOM 1148 C CA . ASN A 1 144 ? -6.356 14.012 -22.014 1.00 40.75 144 ASN A CA 1
ATOM 1149 C C . ASN A 1 144 ? -6.204 12.488 -21.808 1.00 40.75 144 ASN A C 1
ATOM 1151 O O . ASN A 1 144 ? -5.401 11.808 -22.447 1.00 40.75 144 ASN A O 1
ATOM 1155 N N . PHE A 1 145 ? -7.116 11.968 -20.985 1.00 44.34 145 PHE A N 1
ATOM 1156 C CA . PHE A 1 145 ? -7.358 10.574 -20.600 1.00 44.34 145 PHE A CA 1
ATOM 1157 C C . PHE A 1 145 ? -7.917 9.691 -21.738 1.00 44.34 145 PHE A C 1
ATOM 1159 O O . PHE A 1 145 ? -9.035 9.191 -21.660 1.00 44.34 145 PHE A O 1
ATOM 1166 N N . GLY A 1 146 ? -7.167 9.516 -22.829 1.00 35.59 146 GLY A N 1
ATOM 1167 C CA . GLY A 1 146 ? -7.694 8.870 -24.040 1.00 35.59 146 GLY A CA 1
ATOM 1168 C C . GLY A 1 146 ? -7.346 7.398 -24.291 1.00 35.59 146 GLY A C 1
ATOM 1169 O O . GLY A 1 146 ? -8.056 6.765 -25.064 1.00 35.59 146 GLY A O 1
ATOM 1170 N N . ALA A 1 147 ? -6.268 6.829 -23.731 1.00 38.47 147 ALA A N 1
ATOM 1171 C CA . ALA A 1 147 ? -5.813 5.514 -24.229 1.00 38.47 147 ALA A CA 1
ATOM 1172 C C . ALA A 1 147 ? -5.042 4.597 -23.265 1.00 38.47 147 ALA A C 1
ATOM 1174 O O . ALA A 1 147 ? -4.800 3.441 -23.607 1.00 38.47 147 ALA A O 1
ATOM 1175 N N . ILE A 1 148 ? -4.597 5.057 -22.095 1.00 41.56 148 ILE A N 1
ATOM 1176 C CA . ILE A 1 148 ? -3.642 4.318 -21.255 1.00 41.56 148 ILE A CA 1
ATOM 1177 C C . ILE A 1 148 ? -3.970 4.712 -19.795 1.00 41.56 148 ILE A C 1
ATOM 1179 O O . ILE A 1 148 ? -3.883 5.888 -19.486 1.00 41.56 148 ILE A O 1
ATOM 1183 N N . GLY A 1 149 ? -4.439 3.766 -18.952 1.00 40.97 149 GLY A N 1
ATOM 1184 C CA . GLY A 1 149 ? -5.153 3.908 -17.647 1.00 40.97 149 GLY A CA 1
ATOM 1185 C C . GLY A 1 149 ? -4.616 4.846 -16.527 1.00 40.97 149 GLY A C 1
ATOM 1186 O O . GLY A 1 149 ? -3.860 5.767 -16.790 1.00 40.97 149 GLY A O 1
ATOM 1187 N N . PRO A 1 150 ? -5.013 4.687 -15.254 1.00 44.44 150 PRO A N 1
ATOM 1188 C CA . PRO A 1 150 ? -4.757 5.736 -14.256 1.00 44.44 150 PRO A CA 1
ATOM 1189 C C . PRO A 1 150 ? -3.315 5.793 -13.692 1.00 44.44 150 PRO A C 1
ATOM 1191 O O . PRO A 1 150 ? -2.731 6.865 -13.637 1.00 44.44 150 PRO A O 1
ATOM 1194 N N . HIS A 1 151 ? -2.636 4.686 -13.372 1.00 54.25 151 HIS A N 1
ATOM 1195 C CA . HIS A 1 151 ? -1.413 4.748 -12.537 1.00 54.25 151 HIS A CA 1
ATOM 1196 C C . HIS A 1 151 ? -0.125 4.297 -13.249 1.00 54.25 151 HIS A C 1
ATOM 1198 O O . HIS A 1 151 ? 0.417 3.217 -12.978 1.00 54.25 151 HIS A O 1
ATOM 1204 N N . TRP A 1 152 ? 0.381 5.109 -14.173 1.00 63.12 152 TRP A N 1
ATOM 1205 C CA . TRP A 1 152 ? 1.592 4.773 -14.933 1.00 63.12 152 TRP A CA 1
ATOM 1206 C C . TRP A 1 152 ? 2.843 5.411 -14.378 1.00 63.12 152 TRP A C 1
ATOM 1208 O O . TRP A 1 152 ? 2.779 6.494 -13.813 1.00 63.12 152 TRP A O 1
ATOM 1218 N N . GLY A 1 153 ? 3.994 4.787 -14.621 1.00 62.81 153 GLY A N 1
ATOM 1219 C CA . GLY A 1 153 ? 5.277 5.372 -14.234 1.00 62.81 153 GLY A CA 1
ATOM 1220 C C . GLY A 1 153 ? 5.393 5.625 -12.726 1.00 62.81 153 GLY A C 1
ATOM 1221 O O . GLY A 1 153 ? 4.543 5.230 -11.927 1.00 62.81 153 GLY A O 1
ATOM 1222 N N . GLY A 1 154 ? 6.503 6.225 -12.317 1.00 76.44 154 GLY A N 1
ATOM 1223 C CA . GLY A 1 154 ? 6.876 6.347 -10.908 1.00 76.44 154 GLY A CA 1
ATOM 1224 C C . GLY A 1 154 ? 7.887 5.280 -10.473 1.00 76.44 154 GLY A C 1
ATOM 1225 O O . GLY A 1 154 ? 8.428 4.548 -11.311 1.00 76.44 154 GLY A O 1
ATOM 1226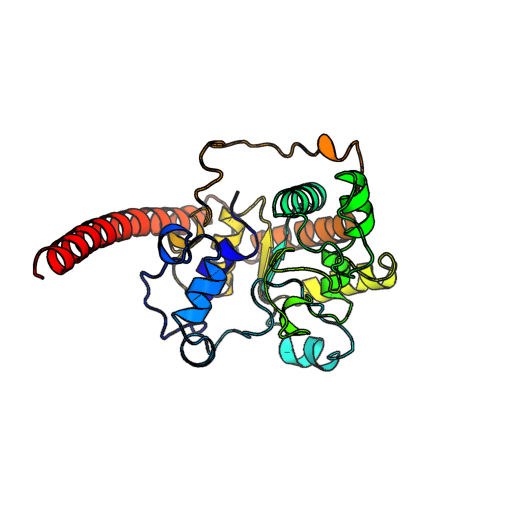 N N . PRO A 1 155 ? 8.184 5.176 -9.165 1.00 85.75 155 PRO A N 1
ATOM 1227 C CA . PRO A 1 155 ? 9.299 4.381 -8.663 1.00 85.75 155 PRO A CA 1
ATOM 1228 C C . PRO A 1 155 ? 9.219 2.912 -9.080 1.00 85.75 155 PRO A C 1
ATOM 1230 O O . PRO A 1 155 ? 10.254 2.297 -9.267 1.00 85.75 155 PRO A O 1
ATOM 1233 N N . CYS A 1 156 ? 8.029 2.344 -9.266 1.00 89.81 156 CYS A N 1
ATOM 1234 C CA . CYS A 1 156 ? 7.865 0.924 -9.576 1.00 89.81 156 CYS A CA 1
ATOM 1235 C C . CYS A 1 156 ? 8.280 0.545 -10.998 1.00 89.81 156 CYS A C 1
ATOM 1237 O O . CYS A 1 156 ? 9.030 -0.416 -11.184 1.00 89.81 156 CYS A O 1
ATOM 1239 N N . GLY A 1 157 ? 7.787 1.293 -11.986 1.00 87.44 157 GLY A N 1
ATOM 1240 C CA . GLY A 1 157 ? 8.013 1.001 -13.397 1.00 87.44 157 GLY A CA 1
ATOM 1241 C C . GLY A 1 157 ? 9.347 1.521 -13.917 1.00 87.44 157 GLY A C 1
ATOM 1242 O O . GLY A 1 157 ? 9.865 0.978 -14.887 1.00 87.44 157 GLY A O 1
ATOM 1243 N N . GLU A 1 158 ? 9.917 2.556 -13.302 1.00 82.06 158 GLU A N 1
ATOM 1244 C CA . GLU A 1 158 ? 11.066 3.276 -13.852 1.00 82.06 158 GLU A CA 1
ATOM 1245 C C . GLU A 1 158 ? 12.373 3.045 -13.080 1.00 82.06 158 GLU A C 1
ATOM 1247 O O . GLU A 1 158 ? 12.411 2.560 -11.945 1.00 82.06 158 GLU A O 1
ATOM 1252 N N . GLY A 1 159 ? 13.477 3.414 -13.732 1.00 85.06 159 GLY A N 1
ATOM 1253 C CA . GLY A 1 159 ? 14.818 3.358 -13.162 1.00 85.06 159 GLY A CA 1
ATOM 1254 C C . GLY A 1 159 ? 15.429 1.951 -13.083 1.00 85.06 159 GLY A C 1
ATOM 1255 O O . GLY A 1 159 ? 14.825 0.965 -13.515 1.00 85.06 159 GLY A O 1
ATOM 1256 N N . PRO A 1 160 ? 16.659 1.853 -12.548 1.00 92.25 160 PRO A N 1
ATOM 1257 C CA . PRO A 1 160 ? 17.363 0.582 -12.397 1.00 92.25 160 PRO A CA 1
ATOM 1258 C C . PRO A 1 160 ? 16.678 -0.329 -11.366 1.00 92.25 160 PRO A C 1
ATOM 1260 O O . PRO A 1 160 ? 15.826 0.107 -10.589 1.00 92.25 160 PRO A O 1
ATOM 1263 N N . LEU A 1 161 ? 17.076 -1.600 -11.314 1.00 96.00 161 LEU A N 1
ATOM 1264 C CA . LEU A 1 161 ? 16.681 -2.506 -10.227 1.00 96.00 161 LEU A CA 1
ATOM 1265 C C . LEU A 1 161 ? 17.119 -1.954 -8.854 1.00 96.00 161 LEU A C 1
ATOM 1267 O O . LEU A 1 161 ? 18.051 -1.145 -8.815 1.00 96.00 161 LEU A O 1
ATOM 1271 N N . PRO A 1 162 ? 16.462 -2.334 -7.740 1.00 97.00 162 PRO A N 1
ATOM 1272 C CA . PRO A 1 162 ? 16.908 -1.924 -6.412 1.00 97.00 162 PRO A CA 1
ATOM 1273 C C . PRO A 1 162 ? 18.342 -2.364 -6.112 1.00 97.00 162 PRO A C 1
ATOM 1275 O O . PRO A 1 162 ? 18.749 -3.471 -6.478 1.00 97.00 162 PRO A O 1
ATOM 1278 N N . SER A 1 163 ? 19.100 -1.514 -5.420 1.00 97.56 163 SER A N 1
ATOM 1279 C CA . SER A 1 163 ? 20.380 -1.917 -4.831 1.00 97.56 163 SER A CA 1
ATOM 1280 C C . SER A 1 163 ? 20.171 -2.691 -3.523 1.00 97.56 163 SER A C 1
ATOM 1282 O O . SER A 1 163 ? 19.063 -2.753 -2.982 1.00 97.56 163 SER A O 1
ATOM 1284 N N . ARG A 1 164 ? 21.243 -3.286 -2.988 1.00 98.06 164 ARG A N 1
ATOM 1285 C CA . ARG A 1 164 ? 21.196 -3.960 -1.685 1.00 98.06 164 ARG A CA 1
ATOM 1286 C C . ARG A 1 164 ? 20.849 -2.979 -0.563 1.00 98.06 164 ARG A C 1
ATOM 1288 O O . ARG A 1 164 ? 19.998 -3.270 0.272 1.00 98.06 164 ARG A O 1
ATOM 1295 N N . GLU A 1 165 ? 21.463 -1.805 -0.603 1.00 97.50 165 GLU A N 1
ATOM 1296 C CA . GLU A 1 165 ? 21.271 -0.718 0.354 1.00 97.50 165 GLU A CA 1
ATOM 1297 C C . GLU A 1 165 ? 19.821 -0.225 0.344 1.00 97.50 165 GLU A C 1
ATOM 1299 O O . GLU A 1 165 ? 19.283 0.126 1.390 1.00 97.50 165 GLU A O 1
ATOM 1304 N N . GLU A 1 166 ? 19.156 -0.239 -0.817 1.00 96.31 166 GLU A N 1
ATOM 1305 C CA . GLU A 1 166 ? 17.733 0.087 -0.902 1.00 96.31 166 GLU A CA 1
ATOM 1306 C C . GLU A 1 166 ? 16.854 -0.973 -0.229 1.00 96.31 166 GLU A C 1
ATOM 1308 O O . GLU A 1 166 ? 15.934 -0.627 0.509 1.00 96.31 166 GLU A O 1
ATOM 1313 N N . VAL A 1 167 ? 17.145 -2.263 -0.418 1.00 98.50 167 VAL A N 1
ATOM 1314 C CA . VAL A 1 167 ? 16.413 -3.333 0.284 1.00 98.50 167 VAL A CA 1
ATOM 1315 C C . VAL A 1 167 ? 16.594 -3.200 1.799 1.00 98.50 167 VAL A C 1
ATOM 1317 O O . VAL A 1 167 ? 15.622 -3.296 2.551 1.00 98.50 167 VAL A O 1
ATOM 1320 N N . ASP A 1 168 ? 17.818 -2.941 2.262 1.00 98.31 168 ASP A N 1
ATOM 1321 C CA . ASP A 1 168 ? 18.112 -2.762 3.687 1.00 98.31 168 ASP A CA 1
ATOM 1322 C C . ASP A 1 168 ? 17.440 -1.505 4.266 1.00 98.31 168 ASP A C 1
ATOM 1324 O O . ASP A 1 168 ? 16.818 -1.577 5.329 1.00 98.31 168 ASP A O 1
ATOM 1328 N N . LEU A 1 169 ? 17.446 -0.387 3.533 1.00 96.12 169 LEU A N 1
ATOM 1329 C CA . LEU A 1 169 ? 16.731 0.828 3.924 1.00 96.12 169 LEU A CA 1
ATOM 1330 C C . LEU A 1 169 ? 15.212 0.613 3.975 1.00 96.12 169 LEU A C 1
ATOM 1332 O O . LEU A 1 169 ? 14.568 1.070 4.917 1.00 96.12 169 LEU A O 1
ATOM 1336 N N . ALA A 1 170 ? 14.626 -0.083 2.997 1.00 96.81 170 ALA A N 1
ATOM 1337 C CA . ALA A 1 170 ? 13.193 -0.374 2.981 1.00 96.81 170 ALA A CA 1
ATOM 1338 C C . ALA A 1 170 ? 12.767 -1.182 4.215 1.00 96.81 170 ALA A C 1
ATOM 1340 O O . ALA A 1 170 ? 11.775 -0.845 4.862 1.00 96.81 170 ALA A O 1
ATOM 1341 N N . LYS A 1 171 ? 13.548 -2.207 4.583 1.00 98.31 171 LYS A N 1
ATOM 1342 C CA . LYS A 1 171 ? 13.312 -3.002 5.799 1.00 98.31 171 LYS A CA 1
ATOM 1343 C C . LYS A 1 171 ? 13.435 -2.156 7.067 1.00 98.31 171 LYS A C 1
ATOM 1345 O O . LYS A 1 171 ? 12.562 -2.241 7.920 1.00 98.31 171 LYS A O 1
ATOM 1350 N N . SER A 1 172 ? 14.455 -1.300 7.162 1.00 97.38 172 SER A N 1
ATOM 1351 C CA . SER A 1 172 ? 14.607 -0.382 8.301 1.00 97.38 172 SER A CA 1
ATOM 1352 C C . SER A 1 172 ? 13.427 0.589 8.423 1.00 97.38 172 SER A C 1
ATOM 1354 O O . SER A 1 172 ? 12.923 0.822 9.517 1.00 97.38 172 SER A O 1
ATOM 1356 N N . ARG A 1 173 ? 12.922 1.127 7.305 1.00 96.06 173 ARG A N 1
ATOM 1357 C CA . ARG A 1 173 ? 11.748 2.015 7.312 1.00 96.06 173 ARG A CA 1
ATOM 1358 C C . ARG A 1 173 ? 10.487 1.309 7.797 1.00 96.06 173 ARG A C 1
ATOM 1360 O O . ARG A 1 173 ? 9.709 1.909 8.535 1.00 96.06 173 ARG A O 1
ATOM 1367 N N . LEU A 1 174 ? 10.309 0.042 7.428 1.00 97.44 174 LEU A N 1
ATOM 1368 C CA . LEU A 1 174 ? 9.155 -0.761 7.824 1.00 97.44 174 LEU A CA 1
ATOM 1369 C C . LEU A 1 174 ? 8.989 -0.869 9.350 1.00 97.44 174 LEU A C 1
ATOM 1371 O O . LEU A 1 174 ? 7.863 -0.891 9.842 1.00 97.44 174 LEU A O 1
ATOM 1375 N N . GLU A 1 175 ? 10.089 -0.873 10.104 1.00 97.56 175 GLU A N 1
ATOM 1376 C CA . GLU A 1 175 ? 10.079 -0.923 11.575 1.00 97.56 175 GLU A CA 1
ATOM 1377 C C . GLU A 1 175 ? 9.439 0.314 12.224 1.00 97.56 175 GLU A C 1
ATOM 1379 O O . GLU A 1 175 ? 9.024 0.263 13.380 1.00 97.56 175 GLU A O 1
ATOM 1384 N N . HIS A 1 176 ? 9.329 1.418 11.482 1.00 97.19 176 HIS A N 1
ATOM 1385 C CA . HIS A 1 176 ? 8.771 2.677 11.967 1.00 97.19 176 HIS A CA 1
ATOM 1386 C C . HIS A 1 176 ? 7.381 2.992 11.404 1.00 97.19 176 HIS A C 1
ATOM 1388 O O . HIS A 1 176 ? 6.913 4.122 11.541 1.00 97.19 176 HIS A O 1
ATOM 1394 N N . PHE A 1 177 ? 6.717 2.043 10.747 1.00 97.38 177 PHE A N 1
ATOM 1395 C CA . PHE A 1 177 ? 5.324 2.228 10.345 1.00 97.38 177 PHE A CA 1
ATOM 1396 C C . PHE A 1 177 ? 4.426 2.327 11.585 1.00 97.38 177 PHE A C 1
ATOM 1398 O O . PHE A 1 177 ? 4.598 1.572 12.541 1.00 97.38 177 PHE A O 1
ATOM 1405 N N . ALA A 1 178 ? 3.438 3.225 11.547 1.00 96.81 178 ALA A N 1
ATOM 1406 C CA . ALA A 1 178 ? 2.376 3.276 12.552 1.00 96.81 178 ALA A CA 1
ATOM 1407 C C . ALA A 1 178 ? 1.563 1.977 12.536 1.00 96.81 178 ALA A C 1
ATOM 1409 O O . ALA A 1 178 ? 1.216 1.423 13.575 1.00 96.81 178 ALA A O 1
ATOM 1410 N N . PHE A 1 179 ? 1.293 1.472 11.334 1.00 97.94 179 PHE A N 1
ATOM 1411 C CA . PHE A 1 179 ? 0.641 0.193 11.115 1.00 97.94 179 PHE A CA 1
ATOM 1412 C C . PHE A 1 179 ? 1.059 -0.386 9.768 1.00 97.94 179 PHE A C 1
ATOM 1414 O O . PHE A 1 179 ? 1.184 0.331 8.780 1.00 97.94 179 PHE A O 1
ATOM 1421 N N . PHE A 1 180 ? 1.169 -1.704 9.683 1.00 97.81 180 PHE A N 1
ATOM 1422 C CA . PHE A 1 180 ? 1.009 -2.366 8.401 1.00 97.81 180 PHE A CA 1
ATOM 1423 C C . PHE A 1 180 ? 0.392 -3.747 8.558 1.00 97.81 180 PHE A C 1
ATOM 1425 O O . PHE A 1 180 ? 0.531 -4.396 9.597 1.00 97.81 180 PHE A O 1
ATOM 1432 N N . GLY A 1 181 ? -0.264 -4.201 7.496 1.00 97.69 181 GLY A N 1
ATOM 1433 C CA . GLY A 1 181 ? -0.834 -5.536 7.408 1.00 97.69 181 GLY A CA 1
ATOM 1434 C C . GLY A 1 181 ? -0.367 -6.307 6.182 1.00 97.69 181 GLY A C 1
ATOM 1435 O O . GLY A 1 181 ? 0.364 -5.796 5.328 1.00 97.69 181 GLY A O 1
ATOM 1436 N N . LEU A 1 182 ? -0.820 -7.554 6.107 1.00 96.94 182 LEU A N 1
ATOM 1437 C CA . LEU A 1 182 ? -0.615 -8.442 4.971 1.00 96.94 182 LEU A CA 1
ATOM 1438 C C . LEU A 1 182 ? -1.961 -8.789 4.352 1.00 96.94 182 LEU A C 1
ATOM 1440 O O . LEU A 1 182 ? -2.920 -9.134 5.044 1.00 96.94 182 LEU A O 1
ATOM 1444 N N . VAL A 1 183 ? -2.022 -8.734 3.033 1.00 93.56 183 VAL A N 1
ATOM 1445 C CA . VAL A 1 183 ? -3.242 -9.002 2.273 1.00 93.56 183 VAL A CA 1
ATOM 1446 C C . VAL A 1 183 ? -3.708 -10.450 2.427 1.00 93.56 183 VAL A C 1
ATOM 1448 O O . VAL A 1 183 ? -4.905 -10.713 2.520 1.00 93.56 183 VAL A O 1
ATOM 1451 N N . GLU A 1 184 ? -2.770 -11.386 2.511 1.00 91.62 184 GLU A N 1
ATOM 1452 C CA . GLU A 1 184 ? -3.015 -12.811 2.738 1.00 91.62 184 GLU A CA 1
ATOM 1453 C C . GLU A 1 184 ? -3.579 -13.079 4.142 1.00 91.62 184 GLU A C 1
ATOM 1455 O O . GLU A 1 184 ? -4.293 -14.055 4.342 1.00 91.62 184 GLU A O 1
ATOM 1460 N N . GLU A 1 185 ? -3.333 -12.170 5.088 1.00 94.88 185 GLU A N 1
ATOM 1461 C CA . GLU A 1 185 ? -3.809 -12.222 6.473 1.00 94.88 185 GLU A CA 1
ATOM 1462 C C . GLU A 1 185 ? -4.828 -11.101 6.738 1.00 94.88 185 GLU A C 1
ATOM 1464 O O . GLU A 1 185 ? -4.831 -10.485 7.806 1.00 94.88 185 GLU A O 1
ATOM 1469 N N . TRP A 1 186 ? -5.682 -10.785 5.753 1.00 93.31 186 TRP A N 1
ATOM 1470 C CA . TRP A 1 186 ? -6.545 -9.592 5.770 1.00 93.31 186 TRP A CA 1
ATOM 1471 C C . TRP A 1 186 ? -7.332 -9.424 7.075 1.00 93.31 186 TRP A C 1
ATOM 1473 O O . TRP A 1 186 ? -7.297 -8.368 7.701 1.00 93.31 186 TRP A O 1
ATOM 1483 N N . LYS A 1 187 ? -8.002 -10.489 7.536 1.00 93.94 187 LYS A N 1
ATOM 1484 C CA . LYS A 1 187 ? -8.817 -10.448 8.761 1.00 93.94 187 LYS A CA 1
ATOM 1485 C C . LYS A 1 187 ? -7.987 -10.134 10.008 1.00 93.94 187 LYS A C 1
ATOM 1487 O O . LYS A 1 187 ? -8.436 -9.386 10.872 1.00 93.94 187 LYS A O 1
ATOM 1492 N N . LEU A 1 188 ? -6.793 -10.715 10.128 1.00 97.00 188 LEU A N 1
ATOM 1493 C CA . LEU A 1 188 ? -5.889 -10.412 11.239 1.00 97.00 188 LEU A CA 1
ATOM 1494 C C . LEU A 1 188 ? -5.307 -9.008 11.102 1.00 97.00 188 LEU A C 1
ATOM 1496 O O . LEU A 1 188 ? -5.163 -8.324 12.107 1.00 97.00 188 LEU A O 1
ATOM 1500 N N . SER A 1 189 ? -5.041 -8.560 9.876 1.00 97.69 189 SER A N 1
ATOM 1501 C CA . SER A 1 189 ? -4.553 -7.212 9.592 1.00 97.69 189 SER A CA 1
ATOM 1502 C C . SER A 1 189 ? -5.551 -6.139 10.018 1.00 97.69 189 SER A C 1
ATOM 1504 O O . SER A 1 189 ? -5.149 -5.205 10.701 1.00 97.69 189 SER A O 1
ATOM 1506 N N . MET A 1 190 ? -6.842 -6.285 9.697 1.00 96.75 190 MET A N 1
ATOM 1507 C CA . MET A 1 190 ? -7.870 -5.327 10.141 1.00 96.75 190 MET A CA 1
ATOM 1508 C C . MET A 1 190 ? -8.023 -5.349 11.665 1.00 96.75 190 MET A C 1
ATOM 1510 O O . MET A 1 190 ? -7.994 -4.310 12.313 1.00 96.75 190 MET A O 1
ATOM 1514 N N . CYS A 1 191 ? -8.069 -6.532 12.279 1.00 97.38 191 CYS A N 1
ATOM 1515 C CA . CYS A 1 191 ? -8.118 -6.619 13.739 1.00 97.38 191 CYS A CA 1
ATOM 1516 C C . CYS A 1 191 ? -6.892 -5.966 14.410 1.00 97.38 191 CYS A C 1
ATOM 1518 O O . CYS A 1 191 ? -7.038 -5.234 15.387 1.00 97.38 191 CYS A O 1
ATOM 1520 N N . LEU A 1 192 ? -5.686 -6.189 13.875 1.00 98.31 192 LEU A N 1
ATOM 1521 C CA . LEU A 1 192 ? -4.463 -5.542 14.350 1.00 98.31 192 LEU A CA 1
ATOM 1522 C C . LEU A 1 192 ? -4.522 -4.021 14.166 1.00 98.31 192 LEU A C 1
ATOM 1524 O O . LEU A 1 192 ? -4.136 -3.298 15.081 1.00 98.31 192 LEU A O 1
ATOM 1528 N N . PHE A 1 193 ? -5.037 -3.543 13.030 1.00 97.94 193 PHE A N 1
ATOM 1529 C CA . PHE A 1 193 ? -5.251 -2.121 12.771 1.00 97.94 193 PHE A CA 1
ATOM 1530 C C . PHE A 1 193 ? -6.099 -1.489 13.877 1.00 97.94 193 PHE A C 1
ATOM 1532 O O . PHE A 1 193 ? -5.635 -0.560 14.529 1.00 97.94 193 PHE A O 1
ATOM 1539 N N . HIS A 1 194 ? -7.263 -2.060 14.192 1.00 96.94 194 HIS A N 1
ATOM 1540 C CA . HIS A 1 194 ? -8.134 -1.548 15.259 1.00 96.94 194 HIS A CA 1
ATOM 1541 C C . HIS A 1 194 ? -7.551 -1.706 16.666 1.00 96.94 194 HIS A C 1
ATOM 1543 O O . HIS A 1 194 ? -7.854 -0.913 17.553 1.00 96.94 194 HIS A O 1
ATOM 1549 N N . LYS A 1 195 ? -6.668 -2.683 16.898 1.00 97.31 195 LYS A N 1
ATOM 1550 C CA . LYS A 1 195 ? -5.931 -2.789 18.170 1.00 97.31 195 LYS A CA 1
ATOM 1551 C C . LYS A 1 195 ? -4.867 -1.707 18.343 1.00 97.31 195 LYS A C 1
ATOM 1553 O O . LYS A 1 195 ? -4.574 -1.351 19.480 1.00 97.31 195 LYS A O 1
ATOM 1558 N N . ILE A 1 196 ? -4.277 -1.227 17.251 1.00 97.38 196 ILE A N 1
ATOM 1559 C CA . ILE A 1 196 ? -3.231 -0.196 17.270 1.00 97.38 196 ILE A CA 1
ATOM 1560 C C . ILE A 1 196 ? -3.843 1.205 17.212 1.00 97.38 196 ILE A C 1
ATOM 1562 O O . ILE A 1 196 ? -3.498 2.060 18.021 1.00 97.38 196 ILE A O 1
ATOM 1566 N N . VAL A 1 197 ? -4.737 1.435 16.254 1.00 96.12 197 VAL A N 1
ATOM 1567 C CA . VAL A 1 197 ? -5.322 2.747 15.943 1.00 96.12 197 VAL A CA 1
ATOM 1568 C C . VAL A 1 197 ? -6.569 3.027 16.788 1.00 96.12 197 VAL A C 1
ATOM 1570 O O . VAL A 1 197 ? -6.884 4.182 17.065 1.00 96.12 197 VAL A O 1
ATOM 1573 N N . GLY A 1 198 ? -7.254 1.981 17.251 1.00 94.88 198 GLY A N 1
ATOM 1574 C CA . GLY A 1 198 ? -8.526 2.085 17.960 1.00 94.88 198 GLY A CA 1
ATOM 1575 C C . GLY A 1 198 ? -9.739 2.076 17.025 1.00 94.88 198 GLY A C 1
ATOM 1576 O O . GLY A 1 198 ? -9.631 1.905 15.811 1.00 94.88 198 GLY A O 1
ATOM 1577 N N . GLY A 1 199 ? -10.917 2.268 17.618 1.00 92.75 199 GLY A N 1
ATOM 1578 C CA . GLY A 1 199 ? -12.201 2.226 16.916 1.00 92.75 199 GLY A CA 1
ATOM 1579 C C . GLY A 1 199 ? -12.766 0.808 16.729 1.00 92.75 199 GLY A C 1
ATOM 1580 O O . GLY A 1 199 ? -12.042 -0.176 16.905 1.00 92.75 199 GLY A O 1
ATOM 1581 N N . PRO A 1 200 ? -14.070 0.703 16.422 1.00 92.81 200 PRO A N 1
ATOM 1582 C CA . PRO A 1 200 ? -14.732 -0.566 16.133 1.00 92.81 200 PRO A CA 1
ATOM 1583 C C . PRO A 1 200 ? -14.339 -1.104 14.755 1.00 92.81 200 PRO A C 1
ATOM 1585 O O . PRO A 1 200 ? -13.946 -0.334 13.883 1.00 92.81 200 PRO A O 1
ATOM 1588 N N . CYS A 1 201 ? -14.491 -2.411 14.544 1.00 93.19 201 CYS A N 1
ATOM 1589 C CA . CYS A 1 201 ? -14.296 -2.995 13.216 1.00 93.19 201 CYS A CA 1
ATOM 1590 C C . CYS A 1 201 ? -15.544 -2.793 12.355 1.00 93.19 201 CYS A C 1
ATOM 1592 O O . CYS A 1 201 ? -16.656 -3.135 12.769 1.00 93.19 201 CYS A O 1
ATOM 1594 N N . HIS A 1 202 ? -15.378 -2.305 11.128 1.00 90.81 202 HIS A N 1
ATOM 1595 C CA . HIS A 1 202 ? -16.500 -2.034 10.234 1.00 90.81 202 HIS A CA 1
ATOM 1596 C C . HIS A 1 202 ? -16.632 -3.079 9.130 1.00 90.81 202 HIS A C 1
ATOM 1598 O O . HIS A 1 202 ? -15.659 -3.526 8.532 1.00 90.81 202 HIS A O 1
ATOM 1604 N N . MET A 1 203 ? -17.873 -3.411 8.762 1.00 87.31 203 MET A N 1
ATOM 1605 C CA . MET A 1 203 ? -18.143 -4.342 7.656 1.00 87.31 203 MET A CA 1
ATOM 1606 C C . MET A 1 203 ? -17.458 -3.940 6.351 1.00 87.31 203 MET A C 1
ATOM 1608 O O . MET A 1 203 ? -16.948 -4.796 5.635 1.00 87.31 203 MET A O 1
ATOM 1612 N N . ALA A 1 204 ? -17.426 -2.633 6.082 1.00 87.00 204 ALA A N 1
ATOM 1613 C CA . ALA A 1 204 ? -16.828 -2.029 4.898 1.00 87.00 204 ALA A CA 1
ATOM 1614 C C . ALA A 1 204 ? -15.375 -2.477 4.655 1.00 87.00 204 ALA A C 1
ATOM 1616 O O . ALA A 1 204 ? -14.930 -2.527 3.511 1.00 87.00 204 ALA A O 1
ATOM 1617 N N . GLU A 1 205 ? -14.652 -2.835 5.718 1.00 89.81 205 GLU A N 1
ATOM 1618 C CA . GLU A 1 205 ? -13.265 -3.309 5.678 1.00 89.81 205 GLU A CA 1
ATOM 1619 C C . GLU A 1 205 ? -13.150 -4.753 5.179 1.00 89.81 205 GLU A C 1
ATOM 1621 O O . GLU A 1 205 ? -12.089 -5.176 4.728 1.00 89.81 205 GLU A O 1
ATOM 1626 N N . PHE A 1 206 ? -14.228 -5.532 5.264 1.00 88.00 206 PHE A N 1
ATOM 1627 C CA . PHE A 1 206 ? -14.274 -6.948 4.891 1.00 88.00 206 PHE A CA 1
ATOM 1628 C C . PHE A 1 206 ? -14.976 -7.181 3.546 1.00 88.00 206 PHE A C 1
ATOM 1630 O O . PHE A 1 206 ? -15.025 -8.320 3.075 1.00 88.00 206 PHE A O 1
ATOM 1637 N N . VAL A 1 207 ? -15.472 -6.117 2.905 1.00 80.44 207 VAL A N 1
ATOM 1638 C CA . VAL A 1 207 ? -16.033 -6.156 1.549 1.00 80.44 207 VAL A CA 1
ATOM 1639 C C . VAL A 1 207 ? -14.915 -6.084 0.519 1.00 80.44 207 VAL A C 1
ATOM 1641 O O . VAL A 1 207 ? -13.983 -5.285 0.625 1.00 80.44 207 VAL A O 1
ATOM 1644 N N . ASN A 1 208 ? -15.026 -6.896 -0.530 1.00 78.75 208 ASN A N 1
ATOM 1645 C CA . ASN A 1 208 ? -14.213 -6.694 -1.718 1.00 78.75 208 ASN A CA 1
ATOM 1646 C C . ASN A 1 208 ? -14.775 -5.512 -2.518 1.00 78.75 208 ASN A C 1
ATOM 1648 O O . ASN A 1 208 ? -15.856 -5.615 -3.081 1.00 78.75 208 ASN A O 1
ATOM 1652 N N . SER A 1 209 ? -14.037 -4.405 -2.594 1.00 74.62 209 SER A N 1
ATOM 1653 C CA . SER A 1 209 ? -14.529 -3.156 -3.192 1.00 74.62 209 SER A CA 1
ATOM 1654 C C . SER A 1 209 ? -14.801 -3.206 -4.710 1.00 74.62 209 SER A C 1
ATOM 1656 O O . SER A 1 209 ? -15.306 -2.222 -5.255 1.00 74.62 209 SER A O 1
ATOM 1658 N N . ARG A 1 210 ? -14.449 -4.303 -5.401 1.00 68.62 210 ARG A N 1
ATOM 1659 C CA . ARG A 1 210 ? -14.692 -4.533 -6.838 1.00 68.62 210 ARG A CA 1
ATOM 1660 C C . ARG A 1 210 ? -15.630 -5.733 -7.037 1.00 68.62 210 ARG A C 1
ATOM 1662 O O . ARG A 1 210 ? -15.304 -6.837 -6.602 1.00 68.62 210 ARG A O 1
ATOM 1669 N N . THR A 1 211 ? -16.755 -5.512 -7.717 1.00 60.69 211 THR A N 1
ATOM 1670 C CA . THR A 1 211 ? -17.786 -6.524 -8.029 1.00 60.69 211 THR A CA 1
ATOM 1671 C C . THR A 1 211 ? -17.452 -7.391 -9.243 1.00 60.69 211 THR A C 1
ATOM 1673 O O . THR A 1 211 ? -17.932 -8.521 -9.336 1.00 60.69 211 THR A O 1
ATOM 1676 N N . GLU A 1 212 ? -16.605 -6.900 -10.152 1.00 52.66 212 GLU A N 1
ATOM 1677 C CA . GLU A 1 212 ? -16.340 -7.542 -11.451 1.00 52.66 212 GLU A CA 1
ATOM 1678 C C . GLU A 1 212 ? -15.600 -8.890 -11.356 1.00 52.66 212 GLU A C 1
ATOM 1680 O O . GLU A 1 212 ? -15.660 -9.683 -12.287 1.00 52.66 212 GLU A O 1
ATOM 1685 N N . ASP A 1 213 ? -14.994 -9.213 -10.208 1.00 50.62 213 ASP A N 1
ATOM 1686 C CA . ASP A 1 213 ? -14.346 -10.515 -9.965 1.00 50.62 213 ASP A CA 1
ATOM 1687 C C . ASP A 1 213 ? -15.253 -11.512 -9.205 1.00 50.62 213 ASP A C 1
ATOM 1689 O O . ASP A 1 213 ? -14.787 -12.533 -8.691 1.00 50.62 213 ASP A O 1
ATOM 1693 N N . SER A 1 214 ? -16.560 -11.241 -9.103 1.00 41.41 214 SER A N 1
ATOM 1694 C CA . SER A 1 214 ? -17.521 -12.097 -8.381 1.00 41.41 214 SER A CA 1
ATOM 1695 C C . SER A 1 214 ? -17.733 -13.486 -9.003 1.00 41.41 214 SER A C 1
ATOM 1697 O O . SER A 1 214 ? -18.232 -14.380 -8.318 1.00 41.41 214 SER A O 1
ATOM 1699 N N . SER A 1 215 ? -17.286 -13.725 -10.243 1.00 38.00 215 SER A N 1
ATOM 1700 C CA . SER A 1 215 ? -17.281 -15.072 -10.832 1.00 38.00 215 SER A CA 1
ATOM 1701 C C . SER A 1 215 ? -16.199 -15.991 -10.252 1.00 38.00 215 SER A C 1
ATOM 1703 O O . SER A 1 215 ? -16.286 -17.204 -10.419 1.00 38.00 215 SER A O 1
ATOM 1705 N N . ASP A 1 216 ? -15.208 -15.453 -9.534 1.00 37.53 216 ASP A N 1
ATOM 1706 C CA . ASP A 1 216 ? -14.213 -16.243 -8.805 1.00 37.53 216 ASP A CA 1
ATOM 1707 C C . ASP A 1 216 ? -14.517 -16.224 -7.302 1.00 37.53 216 ASP A C 1
ATOM 1709 O O . ASP A 1 216 ? -13.703 -15.831 -6.457 1.00 37.53 216 ASP A O 1
ATOM 1713 N N . GLY A 1 217 ? -15.722 -16.693 -6.964 1.00 36.00 217 GLY A N 1
ATOM 1714 C CA . GLY A 1 217 ? -16.060 -17.113 -5.612 1.00 36.00 217 GLY A CA 1
ATOM 1715 C C . GLY A 1 217 ? -14.920 -17.950 -5.035 1.00 36.00 217 GLY A C 1
ATOM 1716 O O . GLY A 1 217 ? -14.517 -18.950 -5.618 1.00 36.00 217 GLY A O 1
ATOM 1717 N N . ALA A 1 218 ? -14.358 -17.490 -3.917 1.00 38.47 218 ALA A N 1
ATOM 1718 C CA . ALA A 1 218 ? -13.424 -18.247 -3.093 1.00 38.47 218 ALA A CA 1
ATOM 1719 C C . ALA A 1 218 ? -12.373 -19.066 -3.875 1.00 38.47 218 ALA A C 1
ATOM 1721 O O . ALA A 1 218 ? -12.261 -20.268 -3.655 1.00 38.47 218 ALA A O 1
ATOM 1722 N N . ARG A 1 219 ? -11.565 -18.455 -4.756 1.00 45.25 219 AR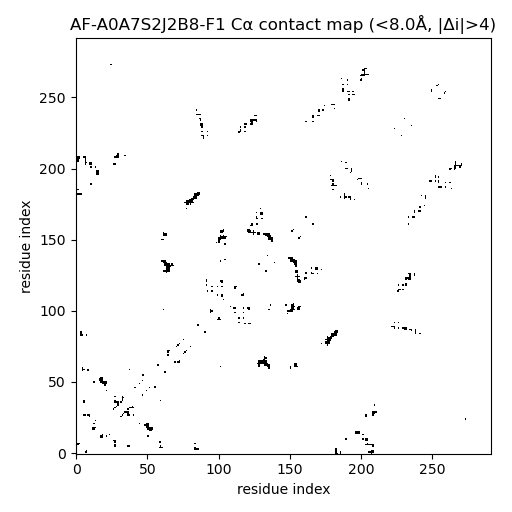G A N 1
ATOM 1723 C CA . ARG A 1 219 ? -10.311 -19.108 -5.173 1.00 45.25 219 ARG A CA 1
ATOM 1724 C C . ARG A 1 219 ? -9.202 -18.837 -4.153 1.00 45.25 219 ARG A C 1
ATOM 1726 O O . ARG A 1 219 ? -8.615 -17.751 -4.174 1.00 45.25 219 ARG A O 1
ATOM 1733 N N . PRO A 1 220 ? -8.834 -19.809 -3.299 1.00 53.22 220 PRO A N 1
ATOM 1734 C CA . PRO A 1 220 ? -7.495 -19.864 -2.750 1.00 53.22 220 PRO A CA 1
ATOM 1735 C C . PRO A 1 220 ? -6.561 -20.345 -3.865 1.00 53.22 220 PRO A C 1
ATOM 1737 O O . PRO A 1 220 ? -6.354 -21.537 -4.038 1.00 53.22 220 PRO A O 1
ATOM 1740 N N . SER A 1 221 ? -5.995 -19.439 -4.657 1.00 52.66 221 SER A N 1
ATOM 1741 C CA . SER A 1 221 ? -4.732 -19.733 -5.347 1.00 52.66 221 SER A CA 1
ATOM 1742 C C . SER A 1 221 ? -4.139 -18.408 -5.819 1.00 52.66 221 SER A C 1
ATOM 1744 O O . SER A 1 221 ? -4.622 -17.833 -6.789 1.00 52.66 221 SER A O 1
ATOM 1746 N N . HIS A 1 222 ? -3.103 -17.832 -5.212 1.00 64.94 222 HIS A N 1
ATOM 1747 C CA . HIS A 1 222 ? -1.728 -18.357 -5.130 1.00 64.94 222 HIS A CA 1
ATOM 1748 C C . HIS A 1 222 ? -1.177 -18.954 -6.432 1.00 64.94 222 HIS A C 1
ATOM 1750 O O . HIS A 1 222 ? -0.024 -19.371 -6.450 1.00 64.94 222 HIS A O 1
ATOM 1756 N N . ASN A 1 223 ? -1.943 -18.984 -7.530 1.00 84.88 223 ASN A N 1
ATOM 1757 C CA . ASN A 1 223 ? -1.436 -19.511 -8.782 1.00 84.88 223 ASN A CA 1
ATOM 1758 C C . ASN A 1 223 ? -0.510 -18.474 -9.420 1.00 84.88 223 ASN A C 1
ATOM 1760 O O . ASN A 1 223 ? -0.941 -17.604 -10.177 1.00 84.88 223 ASN A O 1
ATOM 1764 N N . THR A 1 224 ? 0.768 -18.573 -9.076 1.00 92.31 224 THR A N 1
ATOM 1765 C CA . THR A 1 224 ? 1.859 -17.828 -9.694 1.00 92.31 224 THR A CA 1
ATOM 1766 C C . THR A 1 224 ? 2.422 -18.540 -10.924 1.00 92.31 224 THR A C 1
ATOM 1768 O O . THR A 1 224 ? 3.387 -18.049 -11.496 1.00 92.31 224 THR A O 1
ATOM 1771 N N . ALA A 1 225 ? 1.814 -19.636 -11.405 1.00 94.75 225 ALA A N 1
ATOM 1772 C CA . ALA A 1 225 ? 2.279 -20.348 -12.599 1.00 94.75 225 ALA A CA 1
ATOM 1773 C C . ALA A 1 225 ? 2.438 -19.461 -13.849 1.00 94.75 225 ALA A C 1
ATOM 1775 O O . ALA A 1 225 ? 3.407 -19.680 -14.574 1.00 94.75 225 ALA A O 1
ATOM 1776 N N . PRO A 1 226 ? 1.604 -18.423 -14.100 1.00 95.00 226 PRO A N 1
ATOM 1777 C CA . PRO A 1 226 ? 1.847 -17.509 -15.218 1.00 95.00 226 PRO A CA 1
ATOM 1778 C C . PRO A 1 226 ? 3.193 -16.772 -15.139 1.00 95.00 226 PRO A C 1
ATOM 1780 O O . PRO A 1 226 ? 3.693 -16.317 -16.160 1.00 95.00 226 PRO A O 1
ATOM 1783 N N . LEU A 1 227 ? 3.802 -16.669 -13.952 1.00 96.00 227 LEU A N 1
ATOM 1784 C CA . LEU A 1 227 ? 5.143 -16.110 -13.772 1.00 96.00 227 LEU A CA 1
ATOM 1785 C C . LEU A 1 227 ? 6.259 -17.095 -14.137 1.00 96.00 227 LEU A C 1
ATOM 1787 O O . LEU A 1 227 ? 7.415 -16.705 -14.089 1.00 96.00 227 LEU A O 1
ATOM 1791 N N . MET A 1 228 ? 5.961 -18.349 -14.491 1.00 96.75 228 MET A N 1
ATOM 1792 C CA . MET A 1 228 ? 6.946 -19.339 -14.961 1.00 96.75 228 MET A CA 1
ATOM 1793 C C . MET A 1 228 ? 8.190 -19.460 -14.056 1.00 96.75 228 MET A C 1
ATOM 1795 O O . MET A 1 228 ? 9.311 -19.599 -14.535 1.00 96.75 228 MET A O 1
ATOM 1799 N N . GLY A 1 229 ? 8.000 -19.363 -12.736 1.00 96.38 229 GLY A N 1
ATOM 1800 C CA . GLY A 1 229 ? 9.091 -19.403 -11.756 1.00 96.38 229 GLY A CA 1
ATOM 1801 C C . GLY A 1 229 ? 9.868 -18.092 -11.584 1.00 96.38 229 GLY A C 1
ATOM 1802 O O . GLY A 1 229 ? 10.840 -18.067 -10.836 1.00 96.38 229 GLY A O 1
ATOM 1803 N N . PHE A 1 230 ? 9.456 -16.997 -12.229 1.00 98.00 230 PHE A N 1
ATOM 1804 C CA . PHE A 1 230 ? 10.002 -15.667 -11.974 1.00 98.00 230 PHE A CA 1
ATOM 1805 C C . PHE A 1 230 ? 9.792 -15.277 -10.508 1.00 98.00 230 PHE A C 1
ATOM 1807 O O . PHE A 1 230 ? 8.676 -15.334 -9.986 1.00 98.00 230 PHE A O 1
ATOM 1814 N N . VAL A 1 231 ? 10.872 -14.825 -9.872 1.00 97.75 231 VAL A N 1
ATOM 1815 C CA . VAL A 1 231 ? 10.882 -14.347 -8.490 1.00 97.75 231 VAL A CA 1
ATOM 1816 C C . VAL A 1 231 ? 11.369 -12.906 -8.472 1.00 97.75 231 VAL A C 1
ATOM 1818 O O . VAL A 1 231 ? 12.494 -12.610 -8.879 1.00 97.75 231 VAL A O 1
ATOM 1821 N N . ASP A 1 232 ? 10.544 -12.011 -7.938 1.00 98.00 232 ASP A N 1
ATOM 1822 C CA . ASP A 1 232 ? 10.973 -10.661 -7.586 1.00 98.00 232 ASP A CA 1
ATOM 1823 C C . ASP A 1 232 ? 11.815 -10.723 -6.311 1.00 98.00 232 ASP A C 1
ATOM 1825 O O . ASP A 1 232 ? 11.303 -10.586 -5.200 1.00 98.00 232 ASP A O 1
ATOM 1829 N N . LYS A 1 233 ? 13.111 -11.003 -6.457 1.00 98.50 233 LYS A N 1
ATOM 1830 C CA . LYS A 1 233 ? 14.008 -11.244 -5.316 1.00 98.50 233 LYS A CA 1
ATOM 1831 C C . LYS A 1 233 ? 14.068 -10.072 -4.328 1.00 98.50 233 LYS A C 1
ATOM 1833 O O . LYS A 1 233 ? 14.272 -10.300 -3.140 1.00 98.50 233 LYS A O 1
ATOM 1838 N N . TYR A 1 234 ? 13.875 -8.842 -4.805 1.00 98.62 234 TYR A N 1
ATOM 1839 C CA . TYR A 1 234 ? 13.965 -7.634 -3.987 1.00 98.62 234 TYR A CA 1
ATOM 1840 C C . TYR A 1 234 ? 12.729 -7.480 -3.107 1.00 98.62 234 TYR A C 1
ATOM 1842 O O . TYR A 1 234 ? 12.840 -7.388 -1.884 1.00 98.62 234 TYR A O 1
ATOM 1850 N N . ASP A 1 235 ? 11.549 -7.519 -3.728 1.00 98.50 235 ASP A N 1
ATOM 1851 C CA . ASP A 1 235 ? 10.286 -7.439 -3.000 1.00 98.50 235 ASP A CA 1
ATOM 1852 C C . ASP A 1 235 ? 10.054 -8.698 -2.155 1.00 98.50 235 ASP A C 1
ATOM 1854 O O . ASP A 1 235 ? 9.467 -8.593 -1.085 1.00 98.50 235 ASP A O 1
ATOM 185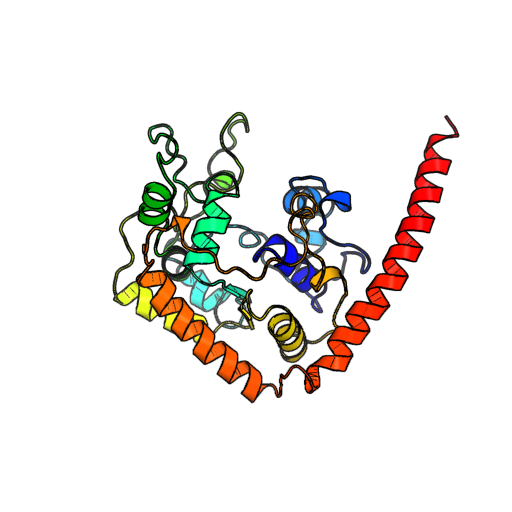8 N N . THR A 1 236 ? 10.556 -9.868 -2.571 1.00 98.50 236 THR A N 1
ATOM 1859 C CA . THR A 1 236 ? 10.506 -11.109 -1.774 1.00 98.50 236 THR A CA 1
ATOM 1860 C C . THR A 1 236 ? 11.276 -10.954 -0.476 1.00 98.50 236 THR A C 1
ATOM 1862 O O . THR A 1 236 ? 10.719 -11.209 0.588 1.00 98.50 236 THR A O 1
ATOM 1865 N N . GLU A 1 237 ? 12.521 -10.479 -0.521 1.00 98.69 237 GLU A N 1
ATOM 1866 C CA . GLU A 1 237 ? 13.294 -10.280 0.704 1.00 98.69 237 GLU A CA 1
ATOM 1867 C C . GLU A 1 237 ? 12.635 -9.256 1.643 1.00 98.69 237 GLU A C 1
ATOM 1869 O O . GLU A 1 237 ? 12.525 -9.492 2.849 1.00 98.69 237 GLU A O 1
ATOM 1874 N N . PHE A 1 238 ? 12.159 -8.135 1.095 1.00 98.62 238 PHE A N 1
ATOM 1875 C CA . PHE A 1 238 ? 11.414 -7.141 1.864 1.00 98.62 238 PHE A CA 1
ATOM 1876 C C . PHE A 1 238 ? 10.132 -7.733 2.478 1.00 98.62 238 PHE A C 1
ATOM 1878 O O . PHE A 1 238 ? 9.849 -7.529 3.660 1.00 98.62 238 PHE A O 1
ATOM 1885 N N . TYR A 1 239 ? 9.375 -8.514 1.707 1.00 98.56 239 TYR A N 1
ATOM 1886 C CA . TYR A 1 239 ? 8.124 -9.126 2.143 1.00 98.56 239 TYR A CA 1
ATOM 1887 C C . TYR A 1 239 ? 8.332 -10.188 3.232 1.00 98.56 239 TYR A C 1
ATOM 1889 O O . TYR A 1 239 ? 7.547 -10.267 4.176 1.00 98.56 239 TYR A O 1
ATOM 1897 N N . GLU A 1 240 ? 9.411 -10.972 3.171 1.00 98.62 240 GLU A N 1
ATOM 1898 C CA . GLU A 1 240 ? 9.776 -11.896 4.252 1.00 98.62 240 GLU A CA 1
ATOM 1899 C C . GLU A 1 240 ? 10.056 -11.154 5.569 1.00 98.62 240 GLU A C 1
ATOM 1901 O O . GLU A 1 240 ? 9.595 -11.578 6.636 1.00 98.62 240 GLU A O 1
ATOM 1906 N N . ALA A 1 241 ? 10.741 -10.005 5.505 1.00 98.69 241 ALA A N 1
ATOM 1907 C CA . ALA A 1 241 ? 10.928 -9.141 6.669 1.00 98.69 241 ALA A CA 1
ATOM 1908 C C . ALA A 1 241 ? 9.586 -8.596 7.190 1.00 98.69 241 ALA A C 1
ATOM 1910 O O . ALA A 1 241 ? 9.332 -8.641 8.398 1.00 98.69 241 ALA A O 1
ATOM 1911 N N . ALA A 1 242 ? 8.690 -8.179 6.289 1.00 98.62 242 ALA A N 1
ATOM 1912 C CA . ALA A 1 242 ? 7.345 -7.735 6.645 1.00 98.62 242 ALA A CA 1
ATOM 1913 C C . ALA A 1 242 ? 6.529 -8.831 7.333 1.00 98.62 242 ALA A C 1
ATOM 1915 O O . ALA A 1 242 ? 5.930 -8.577 8.375 1.00 98.62 242 ALA A O 1
ATOM 1916 N N . LYS A 1 243 ? 6.562 -10.072 6.837 1.00 98.62 243 LYS A N 1
ATOM 1917 C CA . LYS A 1 243 ? 5.902 -11.210 7.497 1.00 98.62 243 LYS A CA 1
ATOM 1918 C C . LYS A 1 243 ? 6.425 -11.452 8.905 1.00 98.62 243 LYS A C 1
ATOM 1920 O O . LYS A 1 243 ? 5.634 -11.700 9.817 1.00 98.62 243 LYS A O 1
ATOM 1925 N N . LYS A 1 244 ? 7.746 -11.395 9.095 1.00 98.75 244 LYS A N 1
ATOM 1926 C CA . LYS A 1 244 ? 8.365 -11.580 10.413 1.00 98.75 244 LYS A CA 1
ATOM 1927 C C . LYS A 1 244 ? 7.898 -10.503 11.394 1.00 98.75 244 LYS A C 1
ATOM 1929 O O . LYS A 1 244 ? 7.456 -10.841 12.492 1.00 98.75 244 LYS A O 1
ATOM 1934 N N . LEU A 1 245 ? 7.951 -9.233 10.991 1.00 98.56 245 LEU A N 1
ATOM 1935 C CA . LEU A 1 245 ? 7.514 -8.110 11.823 1.00 98.56 245 LEU A CA 1
ATOM 1936 C C . LEU A 1 245 ? 5.997 -8.114 12.061 1.00 98.56 245 LEU A C 1
ATOM 1938 O O . LEU A 1 245 ? 5.563 -7.869 13.182 1.00 98.56 245 LEU A O 1
ATOM 1942 N N . PHE A 1 246 ? 5.186 -8.470 11.061 1.00 98.62 246 PHE A N 1
ATOM 1943 C CA . PHE A 1 246 ? 3.736 -8.615 11.212 1.00 98.62 246 PHE A CA 1
ATOM 1944 C C . PHE A 1 246 ? 3.394 -9.647 12.290 1.00 98.62 246 PHE A C 1
ATOM 1946 O O . PHE A 1 246 ? 2.649 -9.344 13.216 1.00 98.62 246 PHE A O 1
ATOM 1953 N N . ARG A 1 247 ? 4.005 -10.839 12.240 1.00 98.75 247 ARG A N 1
ATOM 1954 C CA . ARG A 1 247 ? 3.826 -11.875 13.273 1.00 98.75 247 ARG A CA 1
ATOM 1955 C C . ARG A 1 247 ? 4.255 -11.391 14.658 1.00 98.75 247 ARG A C 1
ATOM 1957 O O . ARG A 1 247 ? 3.559 -11.661 15.633 1.00 98.75 247 ARG A O 1
ATOM 1964 N N . ALA A 1 248 ? 5.364 -10.655 14.748 1.00 98.56 248 ALA A N 1
ATOM 1965 C CA . ALA A 1 248 ? 5.799 -10.052 16.006 1.00 98.56 248 ALA A CA 1
ATOM 1966 C C . ALA A 1 248 ? 4.773 -9.033 16.537 1.00 98.56 248 ALA A C 1
ATOM 1968 O O . ALA A 1 248 ? 4.467 -9.046 17.728 1.00 98.56 248 ALA A O 1
ATOM 1969 N N . ASN A 1 249 ? 4.182 -8.213 15.663 1.00 98.56 249 ASN A N 1
ATOM 1970 C CA . ASN A 1 249 ? 3.118 -7.277 16.029 1.00 98.56 249 ASN A CA 1
ATOM 1971 C C . ASN A 1 249 ? 1.837 -7.995 16.470 1.00 98.56 249 ASN A C 1
ATOM 1973 O O . ASN A 1 249 ? 1.219 -7.570 17.445 1.00 98.56 249 ASN A O 1
ATOM 1977 N N . LEU A 1 250 ? 1.465 -9.112 15.834 1.00 98.62 250 LEU A N 1
ATOM 1978 C CA . LEU A 1 250 ? 0.334 -9.921 16.296 1.00 98.62 250 LEU A CA 1
ATOM 1979 C C . LEU A 1 250 ? 0.538 -10.382 17.744 1.00 98.62 250 LEU A C 1
ATOM 1981 O O . LEU A 1 250 ? -0.347 -10.197 18.576 1.00 98.62 250 LEU A O 1
ATOM 1985 N N . VAL A 1 251 ? 1.723 -10.909 18.069 1.00 98.62 251 VAL A N 1
ATOM 1986 C CA . VAL A 1 251 ? 2.065 -11.323 19.440 1.00 98.62 251 VAL A CA 1
ATOM 1987 C C . VAL A 1 251 ? 2.060 -10.126 20.392 1.00 98.62 251 VAL A C 1
ATOM 1989 O O . VAL A 1 251 ? 1.395 -10.175 21.425 1.00 98.62 251 VAL A O 1
ATOM 1992 N N . LYS A 1 252 ? 2.741 -9.033 20.027 1.00 98.44 252 LYS A N 1
ATOM 1993 C CA . LYS A 1 252 ? 2.844 -7.804 20.831 1.00 98.44 252 LYS A CA 1
ATOM 1994 C C . LYS A 1 252 ? 1.476 -7.235 21.216 1.00 98.44 252 LYS A C 1
ATOM 1996 O O . LYS A 1 252 ? 1.311 -6.759 22.334 1.00 98.44 252 LYS A O 1
ATOM 2001 N N . HIS A 1 253 ? 0.508 -7.285 20.304 1.00 98.19 253 HIS A N 1
ATOM 2002 C CA . HIS A 1 253 ? -0.829 -6.721 20.497 1.00 98.19 253 HIS A CA 1
ATOM 2003 C C . HIS A 1 253 ? -1.890 -7.770 20.884 1.00 98.19 253 HIS A C 1
ATOM 2005 O O . HIS A 1 253 ? -3.081 -7.454 20.918 1.00 98.19 253 HIS A O 1
ATOM 2011 N N . GLY A 1 254 ? -1.492 -9.015 21.179 1.00 98.19 254 GLY A N 1
ATOM 2012 C CA . GLY A 1 254 ? -2.415 -10.084 21.579 1.00 98.19 254 GLY A CA 1
ATOM 2013 C C . GLY A 1 254 ? -3.450 -10.444 20.503 1.00 98.19 254 GLY A C 1
ATOM 2014 O O . GLY A 1 254 ? -4.590 -10.801 20.814 1.00 98.19 254 GLY A O 1
ATOM 2015 N N . VAL A 1 255 ? -3.084 -10.314 19.228 1.00 98.19 255 VAL A N 1
ATOM 2016 C CA . VAL A 1 255 ? -3.962 -10.531 18.074 1.00 98.19 255 VAL A CA 1
ATOM 2017 C C . VAL A 1 255 ? -3.870 -11.979 17.602 1.00 98.19 255 VAL A C 1
ATOM 2019 O O . VAL A 1 255 ? -2.802 -12.503 17.301 1.00 98.19 255 VAL A O 1
ATOM 2022 N N . SER A 1 256 ? -5.024 -12.627 17.517 1.00 97.75 256 SER A N 1
ATOM 2023 C CA . SER A 1 256 ? -5.222 -13.982 17.010 1.00 97.75 256 SER A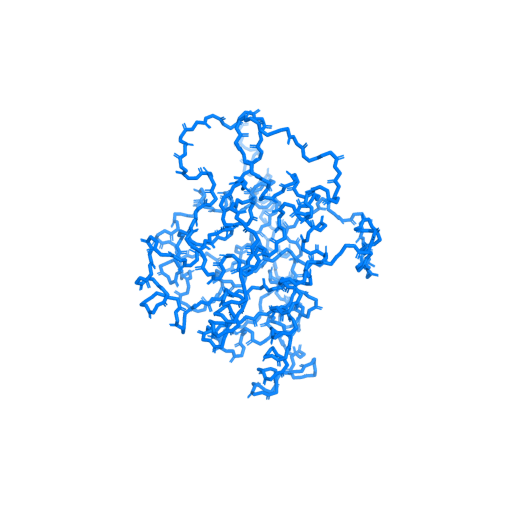 CA 1
ATOM 2024 C C . SER A 1 256 ? -6.649 -14.092 16.481 1.00 97.75 256 SER A C 1
ATOM 2026 O O . SER A 1 256 ? -7.508 -13.303 16.870 1.00 97.75 256 SER A O 1
ATOM 2028 N N . HIS A 1 257 ? -6.962 -15.103 15.671 1.00 96.31 257 HIS A N 1
ATOM 2029 C CA . HIS A 1 257 ? -8.346 -15.290 15.218 1.00 96.31 257 HIS A CA 1
ATOM 2030 C C . HIS A 1 257 ? -9.341 -15.402 16.379 1.00 96.31 257 HIS A C 1
ATOM 2032 O O . HIS A 1 257 ? -10.441 -14.866 16.290 1.00 96.31 257 HIS A O 1
ATOM 2038 N N . LYS A 1 258 ? -8.933 -16.039 17.485 1.00 96.62 258 LYS A N 1
ATOM 2039 C CA . LYS A 1 258 ? -9.753 -16.154 18.693 1.00 96.62 258 LYS A CA 1
ATOM 2040 C C . LYS A 1 258 ? -9.977 -14.797 19.357 1.00 96.62 258 LYS A C 1
ATOM 2042 O O . LYS A 1 258 ? -11.112 -14.459 19.658 1.00 96.62 258 LYS A O 1
ATOM 2047 N N . SER A 1 259 ? -8.923 -14.009 19.575 1.00 96.88 259 SER A N 1
ATOM 2048 C CA . SER A 1 259 ? -9.069 -12.687 20.206 1.00 96.88 259 SER A CA 1
ATOM 2049 C C . SER A 1 259 ? -9.751 -11.650 19.304 1.00 96.88 259 SER A C 1
ATOM 2051 O O . SER A 1 259 ? -10.215 -10.628 19.803 1.00 96.88 259 SER A O 1
ATOM 2053 N N . CYS A 1 260 ? -9.856 -11.923 18.000 1.00 95.88 260 CYS A N 1
ATOM 2054 C CA . CYS A 1 260 ? -10.514 -11.070 17.012 1.00 95.88 260 CYS A CA 1
ATOM 2055 C C . CYS A 1 260 ? -11.967 -11.453 16.703 1.00 95.88 260 CYS A C 1
ATOM 2057 O O . CYS A 1 260 ? -12.579 -10.797 15.863 1.00 95.88 260 CYS A O 1
ATOM 2059 N N . SER A 1 261 ? -12.543 -12.474 17.351 1.00 93.88 261 SER A N 1
ATOM 2060 C CA . SER A 1 261 ? -13.915 -12.917 17.050 1.00 93.88 261 SER A CA 1
ATOM 2061 C C . SER A 1 261 ? -14.930 -11.777 17.174 1.00 93.88 261 SER A C 1
ATOM 2063 O O . SER A 1 261 ? -15.724 -11.575 16.263 1.00 93.88 261 SER A O 1
ATOM 2065 N N . ALA A 1 262 ? -14.819 -10.957 18.223 1.00 91.12 262 ALA A N 1
ATOM 2066 C CA . ALA A 1 262 ? -15.690 -9.802 18.439 1.00 91.12 262 ALA A CA 1
ATOM 2067 C C . ALA A 1 262 ? -15.609 -8.769 17.299 1.00 91.12 262 ALA A C 1
ATOM 2069 O O . ALA A 1 262 ? -16.638 -8.273 16.853 1.00 91.12 262 ALA A O 1
ATOM 2070 N N . CYS A 1 263 ? -14.404 -8.495 16.786 1.00 90.81 263 CYS A N 1
ATOM 2071 C CA . CYS A 1 263 ? -14.188 -7.617 15.630 1.00 90.81 263 CYS A CA 1
ATOM 2072 C C . CYS A 1 263 ? -14.879 -8.175 14.374 1.00 90.81 263 CYS A C 1
ATOM 2074 O O . CYS A 1 263 ? -15.547 -7.450 13.640 1.00 90.81 263 CYS A O 1
ATOM 2076 N N . TYR A 1 264 ? -14.779 -9.487 14.145 1.00 90.19 264 TYR A N 1
ATOM 2077 C CA . TYR A 1 264 ? -15.424 -10.135 12.999 1.00 90.19 264 TYR A CA 1
ATOM 2078 C C . TYR A 1 264 ? -16.952 -10.148 13.124 1.00 90.19 264 TYR A C 1
ATOM 2080 O O . TYR A 1 264 ? -17.655 -9.934 12.138 1.00 90.19 264 TYR A O 1
ATOM 2088 N N . GLU A 1 265 ? -17.471 -10.380 14.328 1.00 87.75 265 GLU A N 1
ATOM 2089 C CA . GLU A 1 265 ? -18.904 -10.338 14.625 1.00 87.75 265 GLU A CA 1
ATOM 2090 C C . GLU A 1 265 ? -19.474 -8.921 14.491 1.00 87.75 265 GLU A C 1
ATOM 2092 O O . GLU A 1 265 ? -20.575 -8.737 13.976 1.00 87.75 265 GLU A O 1
ATOM 2097 N N . GLU A 1 266 ? -18.736 -7.903 14.929 1.00 81.31 266 GLU A N 1
ATOM 2098 C CA . GLU A 1 266 ? -19.102 -6.496 14.765 1.00 81.31 266 GLU A CA 1
ATOM 2099 C C . GLU A 1 266 ? -19.176 -6.088 13.289 1.00 81.31 266 GLU A C 1
ATOM 2101 O O . GLU A 1 266 ? -20.181 -5.513 12.853 1.00 81.31 266 GLU A O 1
ATOM 2106 N N . ALA A 1 267 ? -18.181 -6.492 12.497 1.00 80.75 267 ALA A N 1
ATOM 2107 C CA . ALA A 1 267 ? -18.220 -6.341 11.050 1.00 80.75 267 ALA A CA 1
ATOM 2108 C C . ALA A 1 267 ? -19.420 -7.087 10.434 1.00 80.75 267 ALA A C 1
ATOM 2110 O O . ALA A 1 267 ? -20.123 -6.540 9.586 1.00 80.75 267 ALA A O 1
ATOM 2111 N N . GLY A 1 268 ? -19.728 -8.301 10.903 1.00 76.12 268 GLY A N 1
ATOM 2112 C CA . GLY A 1 268 ? -20.908 -9.056 10.468 1.00 76.12 268 GLY A CA 1
ATOM 2113 C C . GLY A 1 268 ? -22.237 -8.356 10.783 1.00 76.12 268 GLY A C 1
ATOM 2114 O O . GLY A 1 268 ? -23.126 -8.300 9.934 1.00 76.12 268 GLY A O 1
ATOM 2115 N N . ARG A 1 269 ? -22.376 -7.760 11.974 1.00 66.56 269 ARG A N 1
ATOM 2116 C CA . ARG A 1 269 ? -23.581 -7.007 12.378 1.00 66.56 269 ARG A CA 1
ATOM 2117 C C . ARG A 1 269 ? -23.763 -5.722 11.575 1.00 66.56 269 ARG A C 1
ATOM 2119 O O . ARG A 1 269 ? -24.877 -5.424 11.143 1.00 66.56 269 ARG A O 1
ATOM 2126 N N . SER A 1 270 ? -22.672 -5.002 11.321 1.00 60.78 270 SER A N 1
ATOM 2127 C CA . SER A 1 270 ? -22.677 -3.800 10.480 1.00 60.78 270 SER A CA 1
ATOM 2128 C C . SER A 1 270 ? -23.141 -4.099 9.044 1.00 60.78 270 SER A C 1
ATOM 2130 O O . SER A 1 270 ? -23.775 -3.249 8.421 1.00 60.78 270 SER A O 1
ATOM 2132 N N . ALA A 1 271 ? -22.926 -5.324 8.538 1.00 60.38 271 ALA A N 1
ATOM 2133 C CA . ALA A 1 271 ? -23.419 -5.758 7.224 1.00 60.38 271 ALA A CA 1
ATOM 2134 C C . ALA A 1 271 ? -24.938 -5.654 7.101 1.00 60.38 271 ALA A C 1
ATOM 2136 O O . ALA A 1 271 ? -25.474 -5.107 6.138 1.00 60.38 271 ALA A O 1
ATOM 2137 N N . VAL A 1 272 ? -25.626 -6.176 8.114 1.00 55.06 272 VAL A N 1
ATOM 2138 C CA . VAL A 1 272 ? -27.084 -6.298 8.134 1.00 55.06 272 VAL A CA 1
ATOM 2139 C C . VAL A 1 272 ? -27.744 -4.922 8.169 1.00 55.06 272 VAL A C 1
ATOM 2141 O O . VAL A 1 272 ? -28.770 -4.714 7.526 1.00 55.06 272 VAL A O 1
ATOM 2144 N N . LEU A 1 273 ? -27.153 -3.971 8.894 1.00 58.00 273 LEU A N 1
ATOM 2145 C CA . LEU A 1 273 ? -27.670 -2.605 8.982 1.00 58.00 273 LEU A CA 1
ATOM 2146 C C . LEU A 1 273 ? -27.528 -1.852 7.654 1.00 58.00 273 LEU A C 1
ATOM 2148 O O . LEU A 1 273 ? -28.455 -1.155 7.249 1.00 58.00 273 LEU A O 1
ATOM 2152 N N . ILE A 1 274 ? -26.411 -2.034 6.945 1.00 57.94 274 ILE A N 1
ATOM 2153 C CA . ILE A 1 274 ? -26.154 -1.347 5.671 1.00 57.94 274 ILE A CA 1
ATOM 2154 C C . ILE A 1 274 ? -27.026 -1.907 4.543 1.00 57.94 274 ILE A C 1
ATOM 2156 O O . ILE A 1 274 ? -27.552 -1.133 3.745 1.00 57.94 274 ILE A O 1
ATOM 2160 N N . ILE A 1 275 ? -27.266 -3.222 4.505 1.00 56.03 275 ILE A N 1
ATOM 2161 C CA . ILE A 1 275 ? -28.218 -3.822 3.553 1.00 56.03 275 ILE A CA 1
ATOM 2162 C C . ILE A 1 275 ? -29.626 -3.252 3.780 1.00 56.03 275 ILE A C 1
ATOM 2164 O O . ILE A 1 275 ? -30.280 -2.829 2.834 1.00 56.03 275 ILE A O 1
ATOM 2168 N N . LYS A 1 276 ? -30.070 -3.140 5.037 1.00 51.62 276 LYS A N 1
ATOM 2169 C CA . LYS A 1 276 ? -31.377 -2.541 5.350 1.00 51.62 276 LYS A CA 1
ATOM 2170 C C . LYS A 1 276 ? -31.457 -1.064 4.945 1.00 51.62 276 LYS A C 1
ATOM 2172 O O . LYS A 1 276 ? -32.453 -0.647 4.364 1.00 51.62 276 LYS A O 1
ATOM 2177 N N . ALA A 1 277 ? -30.406 -0.285 5.201 1.00 56.62 277 ALA A N 1
ATOM 2178 C CA . ALA A 1 277 ? -30.373 1.142 4.874 1.00 56.62 277 ALA A CA 1
ATOM 2179 C C . ALA A 1 277 ? -30.236 1.423 3.364 1.00 56.62 277 ALA A C 1
ATOM 2181 O O . ALA A 1 277 ? -30.710 2.448 2.880 1.00 56.62 277 ALA A O 1
ATOM 2182 N N . SER A 1 278 ? -29.569 0.543 2.612 1.00 54.66 278 SER A N 1
ATOM 2183 C CA . SER A 1 278 ? -29.474 0.637 1.146 1.00 54.66 278 SER A CA 1
ATOM 2184 C C . SER A 1 278 ? -30.773 0.215 0.463 1.00 54.66 278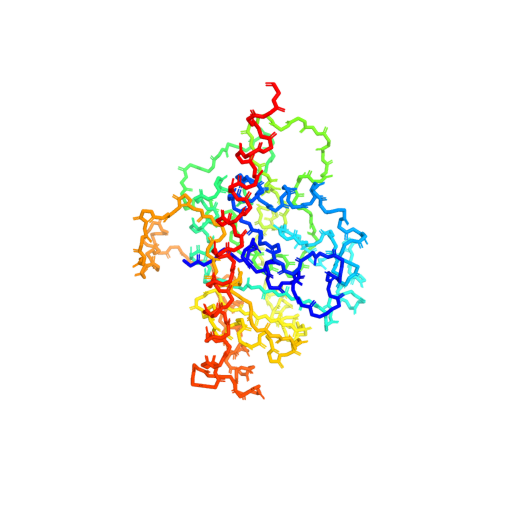 SER A C 1
ATOM 2186 O O . SER A 1 278 ? -31.184 0.888 -0.471 1.00 54.66 278 SER A O 1
ATOM 2188 N N . GLN A 1 279 ? -31.479 -0.800 0.973 1.00 48.56 279 GLN A N 1
ATOM 2189 C CA . GLN A 1 279 ? -32.822 -1.163 0.497 1.00 48.56 279 GLN A CA 1
ATOM 2190 C C . GLN A 1 279 ? -33.837 -0.029 0.707 1.00 48.56 279 GLN A C 1
ATOM 2192 O O . GLN A 1 279 ? -34.600 0.285 -0.200 1.00 48.56 279 GLN A O 1
ATOM 2197 N N . GLN A 1 280 ? -33.795 0.637 1.865 1.00 51.06 280 GLN A N 1
ATOM 2198 C CA . GLN A 1 280 ? -34.661 1.788 2.152 1.00 51.06 280 GLN A CA 1
ATOM 2199 C C . GLN A 1 280 ? -34.328 3.010 1.285 1.00 51.06 280 GLN A C 1
ATOM 2201 O O . GLN A 1 280 ? -35.229 3.705 0.829 1.00 51.06 280 GLN A O 1
ATOM 2206 N N . ARG A 1 281 ? -33.040 3.264 1.021 1.00 51.75 281 ARG A N 1
ATOM 2207 C CA . ARG A 1 281 ? -32.625 4.367 0.141 1.00 51.75 281 ARG A CA 1
ATOM 2208 C C . ARG A 1 281 ? -32.836 4.076 -1.339 1.00 51.75 281 ARG A C 1
ATOM 2210 O O . ARG A 1 281 ? -33.121 5.013 -2.062 1.00 51.75 281 ARG A O 1
ATOM 2217 N N . GLY A 1 282 ? -32.737 2.824 -1.781 1.00 41.84 282 GLY A N 1
ATOM 2218 C CA . GLY A 1 282 ? -33.107 2.428 -3.143 1.00 41.84 282 GLY A CA 1
ATOM 2219 C C . GLY A 1 282 ? -34.581 2.714 -3.427 1.00 41.84 282 GLY A C 1
ATOM 2220 O O . GLY A 1 282 ? -34.886 3.338 -4.431 1.00 41.84 282 GLY A O 1
ATOM 2221 N N . GLN A 1 283 ? -35.469 2.388 -2.478 1.00 41.03 283 GLN A N 1
ATOM 2222 C CA . GLN A 1 283 ? -36.887 2.765 -2.555 1.00 41.03 283 GLN A CA 1
ATOM 2223 C C . GLN A 1 283 ? -37.092 4.283 -2.606 1.00 41.03 283 GLN A C 1
ATOM 2225 O O . GLN A 1 283 ? -37.857 4.765 -3.428 1.00 41.03 283 GLN A O 1
ATOM 2230 N N . GLN A 1 284 ? -36.361 5.046 -1.790 1.00 35.28 284 GLN A N 1
ATOM 2231 C CA . GLN A 1 284 ? -36.473 6.506 -1.793 1.00 35.28 284 GLN A CA 1
ATOM 2232 C C . GLN A 1 284 ? -35.917 7.153 -3.078 1.00 35.28 284 GLN A C 1
ATOM 2234 O O . GLN A 1 284 ? -36.445 8.163 -3.528 1.00 35.28 284 GLN A O 1
ATOM 2239 N N . TRP A 1 285 ? -34.883 6.566 -3.692 1.00 33.91 285 TRP A N 1
ATOM 2240 C CA . TRP A 1 285 ? -34.380 6.999 -4.999 1.00 33.91 285 TRP A CA 1
ATOM 2241 C C . TRP A 1 285 ? -35.362 6.670 -6.135 1.00 33.91 285 TRP A C 1
ATOM 2243 O O . TRP A 1 285 ? -35.509 7.485 -7.036 1.00 33.91 285 TRP A O 1
ATOM 2253 N N . ASP A 1 286 ? -36.066 5.535 -6.095 1.00 36.50 286 ASP A N 1
ATOM 2254 C CA . ASP A 1 286 ? -37.099 5.200 -7.093 1.00 36.50 286 ASP A CA 1
ATOM 2255 C C . ASP A 1 286 ? -38.361 6.088 -6.961 1.00 36.50 286 ASP A C 1
ATOM 2257 O O . ASP A 1 286 ? -38.991 6.441 -7.965 1.00 36.50 286 ASP A O 1
ATOM 2261 N N . ASP A 1 287 ? -38.700 6.517 -5.742 1.00 39.19 287 ASP A N 1
ATOM 2262 C CA . ASP A 1 287 ? -39.814 7.438 -5.471 1.00 39.19 287 ASP A CA 1
ATOM 2263 C C . ASP A 1 287 ? -39.495 8.890 -5.896 1.00 39.19 287 ASP A C 1
ATOM 2265 O O . ASP A 1 287 ? -40.357 9.587 -6.435 1.00 39.19 287 ASP A O 1
ATOM 2269 N N . ASP A 1 288 ? -38.243 9.339 -5.746 1.00 35.88 288 ASP A N 1
ATOM 2270 C CA . ASP A 1 288 ? -37.800 10.675 -6.186 1.00 35.88 288 ASP A CA 1
ATOM 2271 C C . ASP A 1 288 ? -37.683 10.800 -7.726 1.00 35.88 288 ASP A C 1
ATOM 2273 O O . ASP A 1 288 ? -37.632 11.912 -8.254 1.00 35.88 288 ASP A O 1
ATOM 2277 N N . PHE A 1 289 ? -37.686 9.683 -8.470 1.00 35.47 289 PHE A N 1
ATOM 2278 C CA . PHE A 1 289 ? -37.656 9.654 -9.944 1.00 35.47 289 PHE A CA 1
ATOM 2279 C C . PHE A 1 289 ? -39.010 9.328 -10.605 1.00 35.47 289 PHE A C 1
ATOM 2281 O O . PHE A 1 289 ? -39.099 9.323 -11.834 1.00 35.47 289 PHE A O 1
ATOM 2288 N N . THR A 1 290 ? -40.075 9.096 -9.830 1.00 37.06 290 THR A N 1
ATOM 2289 C CA . THR A 1 290 ? -41.443 8.869 -10.344 1.00 37.06 290 THR A CA 1
ATOM 2290 C C . THR A 1 290 ? -42.372 10.082 -10.199 1.00 37.06 290 THR A C 1
ATOM 2292 O O . THR A 1 290 ? -43.531 10.024 -10.614 1.00 37.06 290 THR A O 1
ATOM 2295 N N . VAL A 1 291 ? -41.862 11.215 -9.701 1.00 42.34 291 VAL A N 1
ATOM 2296 C CA . VAL A 1 291 ? -42.573 12.504 -9.657 1.00 42.34 291 VAL A CA 1
ATOM 2297 C C . VAL A 1 291 ? -41.784 13.572 -10.426 1.00 42.34 291 VAL A C 1
ATOM 2299 O O . VAL A 1 291 ? -41.217 14.493 -9.842 1.00 42.34 291 VAL A O 1
ATOM 2302 N N . ALA A 1 292 ? -41.751 13.440 -11.754 1.00 35.28 292 ALA A N 1
ATOM 2303 C CA . ALA A 1 292 ? -41.472 14.520 -12.707 1.00 35.28 292 ALA A CA 1
ATOM 2304 C C . ALA A 1 292 ? -42.125 14.212 -14.061 1.00 35.28 292 ALA A C 1
ATOM 2306 O O . ALA A 1 292 ? -41.880 13.107 -14.595 1.00 35.28 292 ALA A O 1
#

Foldseek 3Di:
DADFAQLVVQLQCQFPLQFPQPDPLDFQACVVQNPPSVVSVCVVDVCVNGGVNDDPQPGRALFACDDVPVVCLVPPFQLEAEGEDEALLVVLVVCVVVQLAAAAPDVPDDDQPASQSSCVQQFLSLLQSHYDGWGFCQPVDPDDPDDGDRGYHIRRRDDDHDDPVSLVSSLVSLVRGLAYYYPVPQLLRQLLCCLRRNDAAALSSVDRRYPPCVVPPDDPDPPSVSNVPDDSVSSNSSVVSVVVVNVVSCVVSVTDCVVCVRSVVNSVVNVVVSVVVVVVVVVVVVVVVVPD

InterPro domains:
  IPR027417 P-loop containing nucleoside triphosphate hydrolase [G3DSA:3.40.50.300] (1-266)

Mean predicted aligned error: 8.36 Å

Sequence (292 aa):
VPKCGSSFLNALIKAPGACPAVPQDVIIHTETFGPDNIYGFYQKYNWMNYCPGLEHWHLGEHYGFGRKYSQNWENKFKGHAVGMFREPGQRLLSGWKDYRHSWPASQQRPPPASVLTYAAQVQGCMVKMMTRPGVSYQLATNQNFGAIGPHWGGPCGEGPLPSREEVDLAKSRLEHFAFFGLVEEWKLSMCLFHKIVGGPCHMAEFVNSRTEDSSDGARPSHNTAPLMGFVDKYDTEFYEAAKKLFRANLVKHGVSHKSCSACYEEAGRSAVLIIKASQQRGQQWDDDFTVA

Radius of gyration: 19.62 Å; Cα contacts (8 Å, |Δi|>4): 423; chains: 1; bounding box: 64×40×48 Å

Solvent-accessible surface area (backbone atoms only — not comparable to full-atom values): 16316 Å² total; per-residue (Å²): 129,58,51,63,44,64,16,47,46,39,47,50,52,66,32,75,68,19,12,80,68,51,65,89,83,69,54,63,22,32,92,74,32,36,93,56,18,68,58,38,45,51,71,74,41,56,50,78,79,28,23,72,59,48,72,73,95,64,66,82,59,58,48,19,49,11,67,93,39,52,65,40,37,75,75,61,31,57,63,57,32,68,50,55,46,60,62,48,59,61,46,46,54,49,26,53,72,53,82,40,46,29,42,52,66,54,94,85,54,76,80,65,91,40,67,55,55,41,43,68,50,35,41,23,29,66,29,26,22,53,48,31,39,41,54,31,46,61,79,78,49,103,65,81,94,77,85,74,80,72,52,24,24,22,24,29,23,42,82,76,74,76,52,70,67,36,42,53,48,24,50,60,52,60,77,34,39,58,41,69,33,38,52,92,44,44,73,60,28,54,46,46,46,33,71,73,73,40,64,83,49,54,27,56,52,76,40,59,35,62,69,90,60,62,87,58,67,87,70,92,63,92,73,48,65,81,44,75,81,64,71,48,64,55,27,42,55,43,45,53,51,48,53,54,51,45,55,50,48,28,61,76,69,64,53,45,76,76,73,33,45,66,43,54,50,41,14,54,54,47,44,58,54,49,54,54,52,48,56,54,47,51,53,50,54,57,57,68,68,72,72,123

Organism: NCBI:txid327968

Secondary structure (DSSP, 8-state):
---TTHHHHHHHHHSTTT-TTS-TT----HHHH-TTHHHHHHHHS-HHHH-TTS-GGGSSS--EESGGGHHHIIIIITTT-EEEE--HHHHHHHHHHTTTTT----TTPPPPSSHHHHHHHHTTHHHHHHHSEE--GGGT-----SSS-S---STTTSSSPPPHHHHHHHHHHHTT-SEEEEGGGHHHHHHHHHHHH-S---GGGTS-S-STTTTSTT------GGGTT---HHHHHHHHHHHHHHHHHHHHTT--TTTTHHHHHHHHHHHHHHHHHHHHHHHHHHHHTS--